Protein AF-A0A3C2B869-F1 (afdb_monomer_lite)

Sequence (306 aa):
MAIAPLRLARWYFGAQAVAGSAWWIAVALNADVRRLTLGTWPIWPWAIADVLLFVGASAWASIRSSRRAAWTAAGWSVIVTGALAVSATAWRTHGWGAAGMVVASVGSLVAAAVFQFGRLPTAWFFIGPFRFRPAADRSVGGHVRRSLAQLVLFWSFFLIALPALAQWVERRWRIDAPWLANSSVRWAGVGVFAVASAAGLWSCLTMAVHGRGTPLPAATATRLVVAGPYRWVRNPMAVAGALQTIGIGAWFGSWSVAVLALAGGGGWDGGRPPRGGGGGGGARNCAGGGGGGLFRGGGCGWRFVL

pLDDT: mean 76.06, std 22.94, range [21.69, 97.25]

Structure (mmCIF, N/CA/C/O backbone):
data_AF-A0A3C2B869-F1
#
_entry.id   AF-A0A3C2B869-F1
#
loop_
_atom_site.group_PDB
_atom_site.id
_atom_site.type_symbol
_atom_site.label_atom_id
_atom_site.label_alt_id
_atom_site.label_comp_id
_atom_site.label_asym_id
_atom_site.label_entity_id
_atom_site.label_seq_id
_atom_site.pdbx_PDB_ins_code
_atom_site.Cartn_x
_atom_site.Cartn_y
_atom_site.Cartn_z
_atom_site.occupancy
_atom_site.B_iso_or_equiv
_atom_site.auth_seq_id
_atom_site.auth_comp_id
_atom_site.auth_asym_id
_atom_site.auth_atom_id
_atom_site.pdbx_PDB_model_num
ATOM 1 N N . MET A 1 1 ? 10.287 14.952 19.019 1.00 42.28 1 MET A N 1
ATOM 2 C CA . MET A 1 1 ? 10.306 16.187 18.206 1.00 42.28 1 MET A CA 1
ATOM 3 C C . MET A 1 1 ? 9.257 16.017 17.108 1.00 42.28 1 MET A C 1
ATOM 5 O O . MET A 1 1 ? 9.435 15.143 16.273 1.00 42.28 1 MET A O 1
ATOM 9 N N . ALA A 1 2 ? 8.113 16.709 17.162 1.00 52.56 2 ALA A N 1
ATOM 10 C CA . ALA A 1 2 ? 7.069 16.549 16.142 1.00 52.56 2 ALA A CA 1
ATOM 11 C C . ALA A 1 2 ? 7.533 17.220 14.839 1.00 52.56 2 ALA A C 1
ATOM 13 O O . ALA A 1 2 ? 7.744 18.433 14.804 1.00 52.56 2 ALA A O 1
ATOM 14 N N . ILE A 1 3 ? 7.750 16.437 13.783 1.00 62.97 3 ILE A N 1
ATOM 15 C CA . ILE A 1 3 ? 8.119 16.972 12.470 1.00 62.97 3 ILE A CA 1
ATOM 16 C C . ILE A 1 3 ? 6.898 17.721 11.925 1.00 62.97 3 ILE A C 1
ATOM 18 O O . ILE A 1 3 ? 5.824 17.141 11.790 1.00 62.97 3 ILE A O 1
ATOM 22 N N . ALA A 1 4 ? 7.046 19.015 11.627 1.00 83.00 4 ALA A N 1
ATOM 23 C CA . ALA A 1 4 ? 5.963 19.798 11.033 1.00 83.00 4 ALA A CA 1
ATOM 24 C C . ALA A 1 4 ? 5.487 19.133 9.720 1.00 83.00 4 ALA A C 1
ATOM 26 O O . ALA A 1 4 ? 6.346 18.732 8.929 1.00 83.00 4 ALA A O 1
ATOM 27 N N . PRO A 1 5 ? 4.170 19.050 9.435 1.00 82.50 5 PRO A N 1
ATOM 28 C CA . PRO A 1 5 ? 3.634 18.352 8.258 1.00 82.50 5 PRO A CA 1
ATOM 29 C C . PRO A 1 5 ? 4.308 18.750 6.939 1.00 82.50 5 PRO A C 1
ATOM 31 O O . PRO A 1 5 ? 4.622 17.903 6.109 1.00 82.50 5 PRO A O 1
ATOM 34 N N . LEU A 1 6 ? 4.625 20.038 6.783 1.00 84.81 6 LEU A N 1
ATOM 35 C CA . LEU A 1 6 ? 5.349 20.558 5.622 1.00 84.81 6 LEU A CA 1
ATOM 36 C C . LEU A 1 6 ? 6.773 19.999 5.498 1.00 84.81 6 LEU A C 1
ATOM 38 O O . LEU A 1 6 ? 7.217 19.714 4.391 1.00 84.81 6 LEU A O 1
ATOM 42 N N . ARG A 1 7 ? 7.497 19.806 6.610 1.00 89.06 7 ARG A N 1
ATOM 43 C CA . ARG A 1 7 ? 8.823 19.168 6.572 1.00 89.06 7 ARG A CA 1
ATOM 44 C C . ARG A 1 7 ? 8.693 17.718 6.131 1.00 89.06 7 ARG A C 1
ATOM 46 O O . ARG A 1 7 ? 9.461 17.298 5.279 1.00 89.06 7 ARG A O 1
ATOM 53 N N . LEU A 1 8 ? 7.713 16.982 6.657 1.00 88.50 8 LEU A N 1
ATOM 54 C CA . LEU A 1 8 ? 7.472 15.594 6.257 1.00 88.50 8 LEU A CA 1
ATOM 55 C C . LEU A 1 8 ? 7.164 15.481 4.756 1.00 88.50 8 LEU A C 1
ATOM 57 O O . LEU A 1 8 ? 7.730 14.624 4.090 1.00 88.50 8 LEU A O 1
ATOM 61 N N . ALA A 1 9 ? 6.345 16.383 4.208 1.00 90.31 9 ALA A N 1
ATOM 62 C CA . ALA A 1 9 ? 6.065 16.426 2.772 1.00 90.31 9 ALA A CA 1
ATOM 63 C C . ALA A 1 9 ? 7.324 16.720 1.930 1.00 90.31 9 ALA A C 1
ATOM 65 O O . ALA A 1 9 ? 7.530 16.089 0.895 1.00 90.31 9 ALA A O 1
ATOM 66 N N . ARG A 1 10 ? 8.216 17.612 2.390 1.00 93.19 10 ARG A N 1
ATOM 67 C CA . ARG A 1 10 ? 9.518 17.843 1.733 1.00 93.19 10 ARG A CA 1
ATOM 68 C C . ARG A 1 10 ? 10.404 16.600 1.772 1.00 93.19 10 ARG A C 1
ATOM 70 O O . ARG A 1 10 ? 10.943 16.212 0.741 1.00 93.19 10 ARG A O 1
ATOM 77 N N . TRP A 1 11 ? 10.520 15.960 2.937 1.00 93.81 11 TRP A N 1
ATOM 78 C CA . TRP A 1 11 ? 11.279 14.717 3.096 1.00 93.81 11 TRP A CA 1
ATOM 79 C C . TRP A 1 11 ? 10.746 13.614 2.189 1.00 93.81 11 TRP A C 1
ATOM 81 O O . TRP A 1 11 ? 11.538 12.943 1.537 1.00 93.81 11 TRP A O 1
ATOM 91 N N . TYR A 1 12 ? 9.422 13.479 2.088 1.00 94.44 12 TYR A N 1
ATOM 92 C CA . TYR A 1 12 ? 8.785 12.529 1.185 1.00 94.44 12 TYR A CA 1
ATOM 93 C C . TYR A 1 12 ? 9.185 12.775 -0.274 1.00 94.44 12 TYR A C 1
ATOM 95 O O . TYR A 1 12 ? 9.694 11.864 -0.916 1.00 94.44 12 TYR A O 1
ATOM 103 N N . PHE A 1 13 ? 9.033 14.000 -0.791 1.00 96.56 13 PHE A N 1
ATOM 104 C CA . PHE A 1 13 ? 9.416 14.304 -2.175 1.00 96.56 13 PHE A CA 1
ATOM 105 C C . PHE A 1 13 ? 10.927 14.169 -2.420 1.00 96.56 13 PHE A C 1
ATOM 107 O O . PHE A 1 13 ? 11.340 13.760 -3.502 1.00 96.56 13 PHE A O 1
ATOM 114 N N . GLY A 1 14 ? 11.760 14.461 -1.415 1.00 96.06 14 GLY A N 1
ATOM 115 C CA . GLY A 1 14 ? 13.201 14.210 -1.484 1.00 96.06 14 GLY A CA 1
ATOM 116 C C . GLY A 1 14 ? 13.514 12.718 -1.597 1.00 96.06 14 GLY A C 1
ATOM 117 O O . GLY A 1 14 ? 14.233 12.307 -2.503 1.00 96.06 14 GLY A O 1
ATOM 118 N N . ALA A 1 15 ? 12.919 11.900 -0.726 1.00 96.50 15 ALA A N 1
ATOM 119 C CA . ALA A 1 15 ? 13.056 10.448 -0.767 1.00 96.50 15 ALA A CA 1
ATOM 120 C C . ALA A 1 15 ? 12.508 9.861 -2.075 1.00 96.50 15 ALA A C 1
ATOM 122 O O . ALA A 1 15 ? 13.140 8.987 -2.657 1.00 96.50 15 ALA A O 1
ATOM 123 N N . GLN A 1 16 ? 11.385 10.381 -2.577 1.00 96.69 16 GLN A N 1
ATOM 124 C CA . GLN A 1 16 ? 10.798 9.984 -3.855 1.00 96.69 16 GLN A CA 1
ATOM 125 C C . GLN A 1 16 ? 11.731 10.280 -5.032 1.00 96.69 16 GLN A C 1
ATOM 127 O O . GLN A 1 16 ? 11.900 9.423 -5.894 1.00 96.69 16 GLN A O 1
ATOM 132 N N . ALA A 1 17 ? 12.368 11.454 -5.062 1.00 97.00 17 ALA A N 1
ATOM 133 C CA . ALA A 1 17 ? 13.330 11.792 -6.108 1.00 97.00 17 ALA A CA 1
ATOM 134 C C . ALA A 1 17 ? 14.547 10.855 -6.080 1.00 97.00 17 ALA A C 1
ATOM 136 O O . ALA A 1 17 ? 14.958 10.346 -7.118 1.00 97.00 17 ALA A O 1
ATOM 137 N N . VAL A 1 18 ? 15.094 10.580 -4.891 1.00 97.06 18 VAL A N 1
ATOM 138 C CA . VAL A 1 18 ? 16.221 9.647 -4.730 1.00 97.06 18 VAL A CA 1
ATOM 139 C C . VAL A 1 18 ? 15.823 8.230 -5.144 1.00 97.06 18 VAL A C 1
ATOM 141 O O . VAL A 1 18 ? 16.546 7.596 -5.908 1.00 97.06 18 VAL A O 1
ATOM 144 N N . ALA A 1 19 ? 14.664 7.748 -4.691 1.00 95.75 19 ALA A N 1
ATOM 145 C CA . ALA A 1 19 ? 14.161 6.421 -5.025 1.00 95.75 19 ALA A CA 1
ATOM 146 C C . ALA A 1 19 ? 13.881 6.273 -6.528 1.00 95.75 19 ALA A C 1
ATOM 148 O O . ALA A 1 19 ? 14.264 5.264 -7.113 1.00 95.75 19 ALA A O 1
ATOM 149 N N . GLY A 1 20 ? 13.277 7.282 -7.166 1.00 95.00 20 GLY A N 1
ATOM 150 C CA . GLY A 1 20 ? 13.034 7.293 -8.610 1.00 95.00 20 GLY A CA 1
ATOM 151 C C . GLY A 1 20 ? 14.331 7.278 -9.422 1.00 95.00 20 GLY A C 1
ATOM 152 O O . GLY A 1 20 ? 14.464 6.480 -10.348 1.00 95.00 20 GLY A O 1
ATOM 153 N N . SER A 1 21 ? 15.330 8.079 -9.030 1.00 95.69 21 SER A N 1
ATOM 154 C CA . SER A 1 21 ? 16.666 8.048 -9.646 1.00 95.69 21 SER A CA 1
ATOM 155 C C . SER A 1 21 ? 17.334 6.683 -9.492 1.00 95.69 21 SER A C 1
ATOM 157 O O . SER A 1 21 ? 17.820 6.114 -10.468 1.00 95.69 21 SER A O 1
ATOM 159 N N . ALA A 1 22 ? 17.335 6.134 -8.274 1.00 95.81 22 ALA A N 1
ATOM 160 C CA . ALA A 1 22 ? 17.919 4.828 -7.990 1.00 95.81 22 ALA A CA 1
ATOM 161 C C . ALA A 1 22 ? 17.224 3.711 -8.783 1.00 95.81 22 ALA A C 1
ATOM 163 O O . ALA A 1 22 ? 17.888 2.804 -9.280 1.00 95.81 22 ALA A O 1
ATOM 164 N N . TRP A 1 23 ? 15.903 3.797 -8.951 1.00 95.31 23 TRP A N 1
ATOM 165 C CA . TRP A 1 23 ? 15.138 2.841 -9.741 1.00 95.31 23 TRP A CA 1
ATOM 166 C C . TRP A 1 23 ? 15.496 2.898 -11.231 1.00 95.31 23 TRP A C 1
ATOM 168 O O . TRP A 1 23 ? 15.757 1.850 -11.815 1.00 95.31 23 TRP A O 1
ATOM 178 N N . TRP A 1 24 ? 15.604 4.085 -11.839 1.00 94.94 24 TRP A N 1
ATOM 179 C CA . TRP A 1 24 ? 16.037 4.203 -13.241 1.00 94.94 24 TRP A CA 1
ATOM 180 C C . TRP A 1 24 ? 17.466 3.701 -13.464 1.00 94.94 24 TRP A C 1
ATOM 182 O O . TRP A 1 24 ? 17.733 3.029 -14.462 1.00 94.94 24 TRP A O 1
ATOM 192 N N . ILE A 1 25 ? 18.371 3.952 -12.513 1.00 94.19 25 ILE A N 1
ATOM 193 C CA . ILE A 1 25 ? 19.718 3.367 -12.525 1.00 94.19 25 ILE A CA 1
ATOM 194 C C . ILE A 1 25 ? 19.625 1.835 -12.463 1.00 94.19 25 ILE A C 1
ATOM 196 O O . ILE A 1 25 ? 20.249 1.146 -13.266 1.00 94.19 25 ILE A O 1
ATOM 200 N N . ALA A 1 26 ? 18.798 1.278 -11.575 1.00 93.31 26 ALA A N 1
ATOM 201 C CA . ALA A 1 26 ? 18.600 -0.166 -11.474 1.00 93.31 26 ALA A CA 1
ATOM 202 C C . ALA A 1 26 ? 17.984 -0.777 -12.747 1.00 93.31 26 ALA A C 1
ATOM 204 O O . ALA A 1 26 ? 18.392 -1.860 -13.154 1.00 93.31 26 ALA A O 1
ATOM 205 N N . VAL A 1 27 ? 17.054 -0.085 -13.413 1.00 93.06 27 VAL A N 1
ATOM 206 C CA . VAL A 1 27 ? 16.487 -0.492 -14.712 1.00 93.06 27 VAL A CA 1
ATOM 207 C C . VAL A 1 27 ? 17.563 -0.559 -15.799 1.00 93.06 27 VAL A C 1
ATOM 209 O O . VAL A 1 27 ? 17.517 -1.454 -16.646 1.00 93.06 27 VAL A O 1
ATOM 212 N N . ALA A 1 28 ? 18.527 0.366 -15.784 1.00 90.94 28 ALA A N 1
ATOM 213 C CA . ALA A 1 28 ? 19.637 0.375 -16.732 1.00 90.94 28 ALA A CA 1
ATOM 214 C C . ALA A 1 28 ? 20.665 -0.734 -16.443 1.00 90.94 28 ALA A C 1
ATOM 216 O O . ALA A 1 28 ? 21.192 -1.336 -17.376 1.00 90.94 28 ALA A O 1
ATOM 217 N N . LEU A 1 29 ? 20.928 -1.019 -15.163 1.00 94.19 29 LEU A N 1
ATOM 218 C CA . LEU A 1 29 ? 21.959 -1.969 -14.733 1.00 94.19 29 LEU A CA 1
ATOM 219 C C . LEU A 1 29 ? 21.470 -3.422 -14.630 1.00 94.19 29 LEU A C 1
ATOM 221 O O . LEU A 1 29 ? 22.283 -4.340 -14.708 1.00 94.19 29 LEU A O 1
ATOM 225 N N . ASN A 1 30 ? 20.170 -3.657 -14.428 1.00 94.44 30 ASN A N 1
ATOM 226 C CA . ASN A 1 30 ? 19.637 -4.978 -14.109 1.00 94.44 30 ASN A CA 1
ATOM 227 C C . ASN A 1 30 ? 18.425 -5.350 -14.985 1.00 94.44 30 ASN A C 1
ATOM 229 O O . ASN A 1 30 ? 17.339 -4.767 -14.903 1.00 94.44 30 ASN A O 1
ATOM 233 N N . ALA A 1 31 ? 18.602 -6.397 -15.797 1.00 89.94 31 ALA A N 1
ATOM 234 C CA . ALA A 1 31 ? 17.575 -6.895 -16.706 1.00 89.94 31 ALA A CA 1
ATOM 235 C C . ALA A 1 31 ? 16.339 -7.464 -15.984 1.00 89.94 31 ALA A C 1
ATOM 237 O O . ALA A 1 31 ? 15.239 -7.369 -16.529 1.00 89.94 31 ALA A O 1
ATOM 238 N N . ASP A 1 32 ? 16.485 -8.018 -14.778 1.00 90.50 32 ASP A N 1
ATOM 239 C CA . ASP A 1 32 ? 15.361 -8.512 -13.975 1.00 90.50 32 ASP A CA 1
ATOM 240 C C . ASP A 1 32 ? 14.505 -7.370 -13.454 1.00 90.50 32 ASP A C 1
ATOM 242 O O . ASP A 1 32 ? 13.286 -7.411 -13.610 1.00 90.50 32 ASP A O 1
ATOM 246 N N . VAL A 1 33 ? 15.128 -6.311 -12.926 1.00 90.44 33 VAL A N 1
ATOM 247 C CA . VAL A 1 33 ? 14.405 -5.107 -12.488 1.00 90.44 33 VAL A CA 1
ATOM 248 C C . VAL A 1 33 ? 13.592 -4.552 -13.652 1.00 90.44 33 VAL A C 1
ATOM 250 O O . VAL A 1 33 ? 12.385 -4.341 -13.515 1.00 90.44 33 VAL A O 1
ATOM 253 N N . ARG A 1 34 ? 14.211 -4.414 -14.830 1.00 89.94 34 ARG A N 1
ATOM 254 C CA . ARG A 1 34 ? 13.518 -3.972 -16.044 1.00 89.94 34 ARG A CA 1
ATOM 255 C C . ARG A 1 34 ? 12.355 -4.895 -16.415 1.00 89.94 34 ARG A C 1
ATOM 257 O O . ARG A 1 34 ? 11.250 -4.408 -16.631 1.00 89.94 34 ARG A O 1
ATOM 264 N N . ARG A 1 35 ? 12.565 -6.215 -16.461 1.00 89.00 35 ARG A N 1
ATOM 265 C CA . ARG A 1 35 ? 11.516 -7.189 -16.818 1.00 89.00 35 ARG A CA 1
ATOM 266 C C . ARG A 1 35 ? 10.340 -7.175 -15.841 1.00 89.00 35 ARG A C 1
ATOM 268 O O . ARG A 1 35 ? 9.192 -7.187 -16.278 1.00 89.00 35 ARG A O 1
ATOM 275 N N . LEU A 1 36 ? 10.615 -7.136 -14.539 1.00 87.75 36 LEU A N 1
ATOM 276 C CA . LEU A 1 36 ? 9.599 -7.221 -13.486 1.00 87.75 36 LEU A CA 1
ATOM 277 C C . LEU A 1 36 ? 8.763 -5.941 -13.358 1.00 87.75 36 LEU A C 1
ATOM 279 O O . LEU A 1 36 ? 7.596 -6.005 -12.968 1.00 87.75 36 LEU A O 1
ATOM 283 N N . THR A 1 37 ? 9.342 -4.786 -13.696 1.00 89.81 37 THR A N 1
ATOM 284 C CA . THR A 1 37 ? 8.706 -3.475 -13.494 1.00 89.81 37 THR A CA 1
ATOM 285 C C . THR A 1 37 ? 8.214 -2.825 -14.787 1.00 89.81 37 THR A C 1
ATOM 287 O O . THR A 1 37 ? 7.068 -2.389 -14.841 1.00 89.81 37 THR A O 1
ATOM 290 N N . LEU A 1 38 ? 9.035 -2.813 -15.841 1.00 87.19 38 LEU A N 1
ATOM 291 C CA . LEU A 1 38 ? 8.762 -2.172 -17.135 1.00 87.19 38 LEU A CA 1
ATOM 292 C C . LEU A 1 38 ? 8.446 -3.156 -18.268 1.00 87.19 38 LEU A C 1
ATOM 294 O O . LEU A 1 38 ? 8.023 -2.723 -19.341 1.00 87.19 38 LEU A O 1
ATOM 298 N N . GLY A 1 39 ? 8.633 -4.463 -18.063 1.00 85.75 39 GLY A N 1
ATOM 299 C CA . GLY A 1 39 ? 8.309 -5.491 -19.052 1.00 85.75 39 GLY A CA 1
ATOM 300 C C . GLY A 1 39 ? 8.934 -5.204 -20.422 1.00 85.75 39 GLY A C 1
ATOM 301 O O . GLY A 1 39 ? 10.154 -5.143 -20.556 1.00 85.75 39 GLY A O 1
ATOM 302 N N . THR A 1 40 ? 8.082 -5.035 -21.436 1.00 84.25 40 THR A N 1
ATOM 303 C CA . THR A 1 40 ? 8.454 -4.770 -22.837 1.00 84.25 40 THR A CA 1
ATOM 304 C C . THR A 1 40 ? 8.337 -3.298 -23.247 1.00 84.25 40 THR A C 1
ATOM 306 O O . THR A 1 40 ? 8.421 -2.988 -24.434 1.00 84.25 40 THR A O 1
ATOM 309 N N . TRP A 1 41 ? 8.101 -2.377 -22.307 1.00 86.06 41 TRP A N 1
ATOM 310 C CA . TRP A 1 41 ? 7.906 -0.967 -22.649 1.00 86.06 41 TRP A CA 1
ATOM 311 C C . TRP A 1 41 ? 9.179 -0.315 -23.206 1.00 86.06 41 TRP A C 1
ATOM 313 O O . TRP A 1 41 ? 10.284 -0.634 -22.754 1.00 86.06 41 TRP A O 1
ATOM 323 N N . PRO A 1 42 ? 9.041 0.632 -24.157 1.00 87.62 42 PRO A N 1
ATOM 324 C CA . PRO A 1 42 ? 10.182 1.369 -24.676 1.00 87.62 42 PRO A CA 1
ATOM 325 C C . PRO A 1 42 ? 10.784 2.232 -23.564 1.00 87.62 42 PRO A C 1
ATOM 327 O O . PRO A 1 42 ? 10.106 3.063 -22.972 1.00 87.62 42 PRO A O 1
ATOM 330 N N . ILE A 1 43 ? 12.071 2.043 -23.282 1.00 86.94 43 ILE A N 1
ATOM 331 C CA . ILE A 1 43 ? 12.728 2.652 -22.118 1.00 86.94 43 ILE A CA 1
ATOM 332 C C . ILE A 1 43 ? 12.822 4.173 -22.277 1.00 86.94 43 ILE A C 1
ATOM 334 O O . ILE A 1 43 ? 12.401 4.911 -21.396 1.00 86.94 43 ILE A O 1
ATOM 338 N N . TRP A 1 44 ? 13.350 4.650 -23.408 1.00 88.00 44 TRP A N 1
ATOM 339 C CA . TRP A 1 44 ? 13.788 6.042 -23.554 1.00 88.00 44 TRP A CA 1
ATOM 340 C C . TRP A 1 44 ? 12.686 7.102 -23.414 1.00 88.00 44 TRP A C 1
ATOM 342 O O . TRP A 1 44 ? 12.893 8.039 -22.643 1.00 88.00 44 TRP A O 1
ATOM 352 N N . PRO A 1 45 ? 11.513 6.988 -24.071 1.00 90.69 45 PRO A N 1
ATOM 353 C CA . PRO A 1 45 ? 10.476 8.015 -23.953 1.00 90.69 45 PRO A CA 1
ATOM 354 C C . PRO A 1 45 ? 9.940 8.129 -22.522 1.00 90.69 45 PRO A C 1
ATOM 356 O O . PRO A 1 45 ? 9.760 9.231 -22.005 1.00 90.69 45 PRO A O 1
ATOM 359 N N . TRP A 1 46 ? 9.741 6.983 -21.866 1.00 89.44 46 TRP A N 1
ATOM 360 C CA . TRP A 1 46 ? 9.268 6.924 -20.487 1.00 89.44 46 TRP A CA 1
ATOM 361 C C . TRP A 1 46 ? 10.341 7.381 -19.502 1.00 89.44 46 TRP A C 1
ATOM 363 O O . TRP A 1 46 ? 10.018 8.118 -18.581 1.00 89.44 46 TRP A O 1
ATOM 373 N N . ALA A 1 47 ? 11.611 7.036 -19.728 1.00 91.44 47 ALA A N 1
ATOM 374 C CA . ALA A 1 47 ? 12.731 7.487 -18.906 1.00 91.44 47 ALA A CA 1
ATOM 375 C C . ALA A 1 47 ? 12.875 9.005 -18.916 1.00 91.44 47 ALA A C 1
ATOM 377 O O . ALA A 1 47 ? 12.976 9.617 -17.858 1.00 91.44 47 ALA A O 1
ATOM 378 N N . ILE A 1 48 ? 12.839 9.627 -20.095 1.00 93.19 48 ILE A N 1
ATOM 379 C CA . ILE A 1 48 ? 12.970 11.083 -20.212 1.00 93.19 48 ILE A CA 1
ATOM 380 C C . ILE A 1 48 ? 11.804 11.775 -19.502 1.00 93.19 48 ILE A C 1
ATOM 382 O O . ILE A 1 48 ? 12.021 12.672 -18.686 1.00 93.19 48 ILE A O 1
ATOM 386 N N . ALA A 1 49 ? 10.571 11.343 -19.779 1.00 94.25 49 ALA A N 1
ATOM 387 C CA . ALA A 1 49 ? 9.392 11.935 -19.163 1.00 94.25 49 ALA A CA 1
ATOM 388 C C . ALA A 1 49 ? 9.391 11.751 -17.639 1.00 94.25 49 ALA A C 1
ATOM 390 O O . ALA A 1 49 ? 9.131 12.702 -16.909 1.00 94.25 49 ALA A O 1
ATOM 391 N N . ASP A 1 50 ? 9.746 10.566 -17.147 1.00 93.56 50 ASP A N 1
ATOM 392 C CA . ASP A 1 50 ? 9.738 10.256 -15.721 1.00 93.56 50 ASP A CA 1
ATOM 393 C C . ASP A 1 50 ? 10.884 10.946 -14.965 1.00 93.56 50 ASP A C 1
ATOM 395 O O . ASP A 1 50 ? 10.674 11.522 -13.898 1.00 93.56 50 ASP A O 1
ATOM 399 N N . VAL A 1 51 ? 12.082 11.033 -15.545 1.00 95.12 51 VAL A N 1
ATOM 400 C CA . VAL A 1 51 ? 13.185 11.804 -14.950 1.00 95.12 51 VAL A CA 1
ATOM 401 C C . VAL A 1 51 ? 12.816 13.284 -14.810 1.00 95.12 51 VAL A C 1
ATOM 403 O O . VAL A 1 51 ? 13.134 13.903 -13.795 1.00 95.12 51 VAL A O 1
ATOM 406 N N . LEU A 1 52 ? 12.103 13.867 -15.774 1.00 96.06 52 LEU A N 1
ATOM 407 C CA . LEU A 1 52 ? 11.696 15.273 -15.704 1.00 96.06 52 LEU A CA 1
ATOM 408 C C . LEU A 1 52 ? 10.491 15.489 -14.775 1.00 96.06 52 LEU A C 1
ATOM 410 O O . LEU A 1 52 ? 10.533 16.329 -13.870 1.00 96.06 52 LEU A O 1
ATOM 414 N N . LEU A 1 53 ? 9.414 14.736 -14.997 1.00 96.19 53 LEU A N 1
ATOM 415 C CA . LEU A 1 53 ? 8.103 14.971 -14.391 1.00 96.19 53 LEU A CA 1
ATOM 416 C C . LEU A 1 53 ? 7.918 14.257 -13.055 1.00 96.19 53 LEU A C 1
ATOM 418 O O . LEU A 1 53 ? 7.157 14.749 -12.227 1.00 96.19 53 LEU A O 1
ATOM 422 N N . PHE A 1 54 ? 8.617 13.147 -12.811 1.00 96.12 54 PHE A N 1
ATOM 423 C CA . PHE A 1 54 ? 8.605 12.458 -11.524 1.00 96.12 54 PHE A CA 1
ATOM 424 C C . PHE A 1 54 ? 9.802 12.873 -10.674 1.00 96.12 54 PHE A C 1
ATOM 426 O O . PHE A 1 54 ? 9.624 13.521 -9.641 1.00 96.12 54 PHE A O 1
ATOM 433 N N . VAL A 1 55 ? 11.024 12.559 -11.108 1.00 97.00 55 VAL A N 1
ATOM 434 C CA . VAL A 1 55 ? 12.246 12.773 -10.312 1.00 97.00 55 VAL A CA 1
ATOM 435 C C . VAL A 1 55 ? 12.551 14.262 -10.158 1.00 97.00 55 VAL A C 1
ATOM 437 O O . VAL A 1 55 ? 12.656 14.757 -9.034 1.00 97.00 55 VAL A O 1
ATOM 440 N N . GLY A 1 56 ? 12.641 14.995 -11.269 1.00 96.56 56 GLY A N 1
ATOM 441 C CA . GLY A 1 56 ? 12.970 16.419 -11.293 1.00 96.56 56 GLY A CA 1
ATOM 442 C C . GLY A 1 56 ? 11.926 17.265 -10.569 1.00 96.56 56 GLY A C 1
ATOM 443 O O . GLY A 1 56 ? 12.268 18.068 -9.697 1.00 96.56 56 GLY A O 1
ATOM 444 N N . ALA A 1 57 ? 10.641 17.035 -10.852 1.00 96.12 57 ALA A N 1
ATOM 445 C CA . ALA A 1 57 ? 9.557 17.722 -10.157 1.00 96.12 57 ALA A CA 1
ATOM 446 C C . ALA A 1 57 ? 9.535 17.410 -8.648 1.00 96.12 57 ALA A C 1
ATOM 448 O O . ALA A 1 57 ? 9.340 18.326 -7.847 1.00 96.12 57 ALA A O 1
ATOM 449 N N . SER A 1 58 ? 9.808 16.165 -8.236 1.00 96.00 58 SER A N 1
ATOM 450 C CA . SER A 1 58 ? 9.906 15.793 -6.814 1.00 96.00 58 SER A CA 1
ATOM 451 C C . SER A 1 58 ? 11.106 16.456 -6.130 1.00 96.00 58 SER A C 1
ATOM 453 O O . SER A 1 58 ? 10.967 17.028 -5.047 1.00 96.00 58 SER A O 1
ATOM 455 N N . ALA A 1 59 ? 12.276 16.474 -6.775 1.00 96.88 59 ALA A N 1
ATOM 456 C CA . ALA A 1 59 ? 13.458 17.161 -6.259 1.00 96.88 59 ALA A CA 1
ATOM 457 C C . ALA A 1 59 ? 13.188 18.665 -6.086 1.00 96.88 59 ALA A C 1
ATOM 459 O O . ALA A 1 59 ? 13.455 19.243 -5.028 1.00 96.88 59 ALA A O 1
ATOM 460 N N . TRP A 1 60 ? 12.564 19.291 -7.086 1.00 97.12 60 TRP A N 1
ATOM 461 C CA . TRP A 1 60 ? 12.191 20.702 -7.027 1.00 97.12 60 TRP A CA 1
ATOM 462 C C . TRP A 1 60 ? 11.151 20.989 -5.940 1.00 97.12 60 TRP A C 1
ATOM 464 O O . TRP A 1 60 ? 11.275 21.967 -5.195 1.00 97.12 60 TRP A O 1
ATOM 474 N N . ALA A 1 61 ? 10.143 20.124 -5.803 1.00 94.56 61 ALA A N 1
ATOM 475 C CA . ALA A 1 61 ? 9.140 20.201 -4.747 1.00 94.56 61 ALA A CA 1
ATOM 476 C C . ALA A 1 61 ? 9.780 20.097 -3.352 1.00 94.56 61 ALA A C 1
ATOM 478 O O . ALA A 1 61 ? 9.411 20.853 -2.457 1.00 94.56 61 ALA A O 1
ATOM 479 N N . SER A 1 62 ? 10.784 19.237 -3.173 1.00 95.81 62 SER A N 1
ATOM 480 C CA . SER A 1 62 ? 11.517 19.086 -1.910 1.00 95.81 62 SER A CA 1
ATOM 481 C C . SER A 1 62 ? 12.357 20.320 -1.548 1.00 95.81 62 SER A C 1
ATOM 483 O O . SER A 1 62 ? 12.273 20.842 -0.425 1.00 95.81 62 SER A O 1
ATOM 485 N N . ILE A 1 63 ? 13.124 20.841 -2.514 1.00 94.75 63 ILE A N 1
ATOM 486 C CA . ILE A 1 63 ? 14.044 21.969 -2.306 1.00 94.75 63 ILE A CA 1
ATOM 487 C C . ILE A 1 63 ? 13.265 23.270 -2.101 1.00 94.75 63 ILE A C 1
ATOM 489 O O . ILE A 1 63 ? 13.489 23.981 -1.121 1.00 94.75 63 ILE A O 1
ATOM 493 N N . ARG A 1 64 ? 12.325 23.577 -3.003 1.00 92.94 64 ARG A N 1
ATOM 494 C CA . ARG A 1 64 ? 11.616 24.867 -3.045 1.00 92.94 64 ARG A CA 1
ATOM 495 C C . ARG A 1 64 ? 10.254 24.855 -2.357 1.00 92.94 64 ARG A C 1
ATOM 497 O O . ARG A 1 64 ? 9.630 25.906 -2.273 1.00 92.94 64 ARG A O 1
ATOM 504 N N . SER A 1 65 ? 9.769 23.702 -1.882 1.00 90.19 65 SER A N 1
ATOM 505 C CA . SER A 1 65 ? 8.396 23.554 -1.354 1.00 90.19 65 SER A CA 1
ATOM 506 C C . SER A 1 65 ? 7.326 24.038 -2.349 1.00 90.19 65 SER A C 1
ATOM 508 O O . SER A 1 65 ? 6.310 24.620 -1.970 1.00 90.19 65 SER A O 1
ATOM 510 N N . SER A 1 66 ? 7.579 23.845 -3.650 1.00 92.69 66 SER A N 1
ATOM 511 C CA . SER A 1 66 ? 6.721 24.358 -4.722 1.00 92.69 66 SER A CA 1
ATOM 512 C C . SER A 1 66 ? 5.468 23.500 -4.895 1.00 92.69 66 SER A C 1
ATOM 514 O O . SER A 1 66 ? 5.556 22.319 -5.234 1.00 92.69 66 SER A O 1
ATOM 516 N N . ARG A 1 67 ? 4.289 24.119 -4.744 1.00 92.94 67 ARG A N 1
ATOM 517 C CA . ARG A 1 67 ? 2.983 23.467 -4.961 1.00 92.94 67 ARG A CA 1
ATOM 518 C C . ARG A 1 67 ? 2.818 22.957 -6.388 1.00 92.94 67 ARG A C 1
ATOM 520 O O . ARG A 1 67 ? 2.322 21.855 -6.580 1.00 92.94 67 ARG A O 1
ATOM 527 N N . ARG A 1 68 ? 3.243 23.749 -7.379 1.00 94.56 68 ARG A N 1
ATOM 528 C CA . ARG A 1 68 ? 3.121 23.380 -8.797 1.00 94.56 68 ARG A CA 1
ATOM 529 C C . ARG A 1 68 ? 3.930 22.123 -9.090 1.00 94.56 68 ARG A C 1
ATOM 531 O O . ARG A 1 68 ? 3.378 21.177 -9.623 1.00 94.56 68 ARG A O 1
ATOM 538 N N . ALA A 1 69 ? 5.185 22.079 -8.645 1.00 94.19 69 ALA A N 1
ATOM 539 C CA . ALA A 1 69 ? 6.038 20.913 -8.859 1.00 94.19 69 ALA A CA 1
ATOM 540 C C . ALA A 1 69 ? 5.535 19.664 -8.120 1.00 94.19 69 ALA A C 1
ATOM 542 O O . ALA A 1 69 ? 5.565 18.578 -8.685 1.00 94.19 69 ALA A O 1
ATOM 543 N N . ALA A 1 70 ? 5.002 19.817 -6.903 1.00 94.38 70 ALA A N 1
ATOM 544 C CA . ALA A 1 70 ? 4.385 18.705 -6.182 1.00 94.38 70 ALA A CA 1
ATOM 545 C C . ALA A 1 70 ? 3.161 18.136 -6.914 1.00 94.38 70 ALA A C 1
ATOM 547 O O . ALA A 1 70 ? 3.032 16.921 -7.029 1.00 94.38 70 ALA A O 1
ATOM 548 N N . TRP A 1 71 ? 2.288 18.996 -7.451 1.00 96.00 71 TRP A N 1
ATOM 549 C CA . TRP A 1 71 ? 1.146 18.555 -8.257 1.00 96.00 71 TRP A CA 1
ATOM 550 C C . TRP A 1 71 ? 1.557 17.993 -9.619 1.00 96.00 71 TRP A C 1
ATOM 552 O O . TRP A 1 71 ? 0.912 17.062 -10.086 1.00 96.00 71 TRP A O 1
ATOM 562 N N . THR A 1 72 ? 2.635 18.487 -10.231 1.00 96.38 72 THR A N 1
ATOM 563 C CA . THR A 1 72 ? 3.208 17.887 -11.444 1.00 96.38 72 THR A CA 1
ATOM 564 C C . THR A 1 72 ? 3.701 16.468 -11.168 1.00 96.38 72 THR A C 1
ATOM 566 O O . THR A 1 72 ? 3.276 15.550 -11.862 1.00 96.38 72 THR A O 1
ATOM 569 N N . ALA A 1 73 ? 4.506 16.265 -10.117 1.00 96.06 73 ALA A N 1
ATOM 570 C CA . ALA A 1 73 ? 4.975 14.936 -9.719 1.00 96.06 73 ALA A CA 1
ATOM 571 C C . ALA A 1 73 ? 3.821 13.995 -9.347 1.00 96.06 73 ALA A C 1
ATOM 573 O O . ALA A 1 73 ? 3.824 12.838 -9.759 1.00 96.06 73 ALA A O 1
ATOM 574 N N . ALA A 1 74 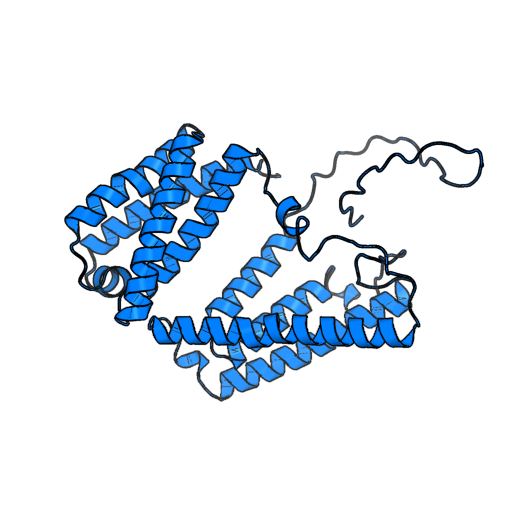? 2.818 14.484 -8.611 1.00 95.56 74 ALA A N 1
ATOM 575 C CA . ALA A 1 74 ? 1.652 13.690 -8.230 1.00 95.56 74 ALA A CA 1
ATOM 576 C C . ALA A 1 74 ? 0.739 13.352 -9.420 1.00 95.56 74 ALA A C 1
ATOM 578 O O . ALA A 1 74 ? 0.254 12.233 -9.534 1.00 95.56 74 ALA A O 1
ATOM 579 N N . GLY A 1 75 ? 0.499 14.308 -10.318 1.00 96.75 75 GLY A N 1
ATOM 580 C CA . GLY A 1 75 ? -0.300 14.078 -11.519 1.00 96.75 75 GLY A CA 1
ATOM 581 C C . GLY A 1 75 ? 0.378 13.081 -12.453 1.00 96.75 75 GLY A C 1
ATOM 582 O O . GLY A 1 75 ? -0.258 12.141 -12.923 1.00 96.75 75 GLY A O 1
ATOM 583 N N . TRP A 1 76 ? 1.686 13.240 -12.661 1.00 97.25 76 TRP A N 1
ATOM 584 C CA . TRP A 1 76 ? 2.468 12.314 -13.469 1.00 97.25 76 TRP A CA 1
ATOM 585 C C . TRP A 1 76 ? 2.523 10.909 -12.857 1.00 97.25 76 TRP A C 1
ATOM 587 O O . TRP A 1 76 ? 2.283 9.934 -13.568 1.00 97.25 76 TRP A O 1
ATOM 597 N N . SER A 1 77 ? 2.743 10.780 -11.543 1.00 95.88 77 SER A N 1
ATOM 598 C CA . SER A 1 77 ? 2.753 9.467 -10.888 1.00 95.88 77 SER A CA 1
ATOM 599 C C . SER A 1 77 ? 1.413 8.743 -11.016 1.00 95.88 77 SER A C 1
ATOM 601 O O . SER A 1 77 ? 1.404 7.545 -11.305 1.00 95.88 77 SER A O 1
ATOM 603 N N . VAL A 1 78 ? 0.286 9.458 -10.924 1.00 96.12 78 VAL A N 1
ATOM 604 C CA . VAL A 1 78 ? -1.054 8.895 -11.164 1.00 96.12 78 VAL A CA 1
ATOM 605 C C . VAL A 1 78 ? -1.218 8.415 -12.608 1.00 96.12 78 VAL A C 1
ATOM 607 O O . VAL A 1 78 ? -1.750 7.326 -12.820 1.00 96.12 78 VAL A O 1
ATOM 610 N N . ILE A 1 79 ? -0.737 9.176 -13.597 1.00 96.38 79 ILE A N 1
ATOM 611 C CA . ILE A 1 79 ? -0.787 8.776 -15.013 1.00 96.38 79 ILE A CA 1
ATOM 612 C C . ILE A 1 79 ? 0.017 7.492 -15.236 1.00 96.38 79 ILE A C 1
ATOM 614 O O . ILE A 1 79 ? -0.513 6.525 -15.788 1.00 96.38 79 ILE A O 1
ATOM 618 N N . VAL A 1 80 ? 1.267 7.448 -14.766 1.00 94.00 80 VAL A N 1
ATOM 619 C CA . VAL A 1 80 ? 2.129 6.263 -14.900 1.00 94.00 80 VAL A CA 1
ATOM 620 C C . VAL A 1 80 ? 1.527 5.070 -14.157 1.00 94.00 80 VAL A C 1
ATOM 622 O O . VAL A 1 80 ? 1.504 3.963 -14.689 1.00 94.00 80 VAL A O 1
ATOM 625 N N . THR A 1 81 ? 0.961 5.288 -12.968 1.00 95.19 81 THR A N 1
ATOM 626 C CA . THR A 1 81 ? 0.251 4.248 -12.209 1.00 95.19 81 THR A CA 1
ATOM 627 C C . THR A 1 81 ? -0.927 3.696 -12.987 1.00 95.19 81 THR A C 1
ATOM 629 O O . THR A 1 81 ? -1.071 2.483 -13.069 1.00 95.19 81 THR A O 1
ATOM 632 N N . GLY A 1 82 ? -1.758 4.557 -13.576 1.00 94.19 82 GLY A N 1
ATOM 633 C CA . GLY A 1 82 ? -2.889 4.133 -14.395 1.00 94.19 82 GLY A CA 1
ATOM 634 C C . GLY A 1 82 ? -2.432 3.312 -15.597 1.00 94.19 82 GLY A C 1
ATOM 635 O O . GLY A 1 82 ? -2.956 2.226 -15.835 1.00 94.19 82 GLY A O 1
ATOM 636 N N . ALA A 1 83 ? -1.404 3.778 -16.306 1.00 92.56 83 ALA A N 1
ATOM 637 C CA . ALA A 1 83 ? -0.866 3.083 -17.468 1.00 92.56 83 ALA A CA 1
ATOM 638 C C . ALA A 1 83 ? -0.266 1.709 -17.102 1.00 92.56 83 ALA A C 1
ATOM 640 O O . ALA A 1 83 ? -0.562 0.719 -17.774 1.00 92.56 83 ALA A O 1
ATOM 641 N N . LEU A 1 84 ? 0.502 1.620 -16.007 1.00 92.25 84 LEU A N 1
ATOM 642 C CA . LEU A 1 84 ? 1.062 0.360 -15.502 1.00 92.25 84 LEU A CA 1
ATOM 643 C C . LEU A 1 84 ? -0.006 -0.570 -14.911 1.00 92.25 84 LEU A C 1
ATOM 645 O O . LEU A 1 84 ? 0.072 -1.782 -15.073 1.00 92.25 84 LEU A O 1
ATOM 649 N N . ALA A 1 85 ? -1.024 -0.034 -14.239 1.00 92.12 85 ALA A N 1
ATOM 650 C CA . ALA A 1 85 ? -2.122 -0.826 -13.695 1.00 92.12 85 ALA A CA 1
ATOM 651 C C . ALA A 1 85 ? -2.982 -1.417 -14.816 1.00 92.12 85 ALA A C 1
ATOM 653 O O . ALA A 1 85 ? -3.340 -2.595 -14.761 1.00 92.12 85 ALA A O 1
ATOM 654 N N . VAL A 1 86 ? -3.281 -0.635 -15.859 1.00 92.69 86 VAL A N 1
ATOM 655 C CA . VAL A 1 86 ? -3.974 -1.123 -17.057 1.00 92.69 86 VAL A CA 1
ATOM 656 C C . VAL A 1 86 ? -3.118 -2.163 -17.766 1.00 92.69 86 VAL A C 1
ATOM 658 O O . VAL A 1 86 ? -3.632 -3.229 -18.095 1.00 92.69 86 VAL A O 1
ATOM 661 N N . SER A 1 87 ? -1.815 -1.924 -17.950 1.00 88.62 87 SER A N 1
ATOM 662 C CA . SER A 1 87 ? -0.946 -2.903 -18.608 1.00 88.62 87 SER A CA 1
ATOM 663 C C . SER A 1 87 ? -0.805 -4.194 -17.796 1.00 88.62 87 SER A C 1
ATOM 665 O O . SER A 1 87 ? -0.945 -5.277 -18.363 1.00 88.62 87 SER A O 1
ATOM 667 N N . ALA A 1 88 ? -0.656 -4.117 -16.473 1.00 89.94 88 ALA A N 1
ATOM 668 C CA . ALA A 1 88 ? -0.615 -5.286 -15.598 1.00 89.94 88 ALA A CA 1
ATOM 669 C C . ALA A 1 88 ? -1.936 -6.058 -15.587 1.00 89.94 88 ALA A C 1
ATOM 671 O O . ALA A 1 88 ? -1.951 -7.294 -15.621 1.00 89.94 88 ALA A O 1
ATOM 672 N N . THR A 1 89 ? -3.057 -5.341 -15.640 1.00 90.94 89 THR A N 1
ATOM 673 C CA . THR A 1 89 ? -4.401 -5.930 -15.667 1.00 90.94 89 THR A CA 1
ATOM 674 C C . THR A 1 89 ? -4.819 -6.420 -17.049 1.00 90.94 89 THR A C 1
ATOM 676 O O . THR A 1 89 ? -5.671 -7.294 -17.130 1.00 90.94 89 THR A O 1
ATOM 679 N N . ALA A 1 90 ? -4.223 -5.944 -18.140 1.00 90.50 90 ALA A N 1
ATOM 680 C CA . ALA A 1 90 ? -4.474 -6.460 -19.484 1.00 90.50 90 ALA A CA 1
ATOM 681 C C . ALA A 1 90 ? -3.516 -7.618 -19.802 1.00 90.50 90 ALA A C 1
ATOM 683 O O . ALA A 1 90 ? -3.954 -8.736 -20.072 1.00 90.50 90 ALA A O 1
ATOM 684 N N . TRP A 1 91 ? -2.214 -7.407 -19.621 1.00 85.81 91 TRP A N 1
ATOM 685 C CA . TRP A 1 91 ? -1.154 -8.246 -20.190 1.00 85.81 91 TRP A CA 1
ATOM 686 C C . TRP A 1 91 ? -0.429 -9.151 -19.182 1.00 85.81 91 TRP A C 1
ATOM 688 O O . TRP A 1 91 ? 0.356 -9.998 -19.595 1.00 85.81 91 TRP A O 1
ATOM 698 N N . ARG A 1 92 ? -0.709 -9.047 -17.869 1.00 85.00 92 ARG A N 1
ATOM 699 C CA . ARG A 1 92 ? -0.017 -9.826 -16.803 1.00 85.00 92 ARG A CA 1
ATOM 700 C C . ARG A 1 92 ? 1.499 -9.596 -16.781 1.00 85.00 92 ARG A C 1
ATOM 702 O O . ARG A 1 92 ? 2.268 -10.484 -16.417 1.00 85.00 92 ARG A O 1
ATOM 709 N N . THR A 1 93 ? 1.920 -8.406 -17.178 1.00 78.19 93 THR A N 1
ATOM 710 C CA . THR A 1 93 ? 3.306 -7.929 -17.161 1.00 78.19 93 THR A CA 1
ATOM 711 C C . THR A 1 93 ? 3.375 -6.689 -16.257 1.00 78.19 93 THR A C 1
ATOM 713 O O . THR A 1 93 ? 2.337 -6.123 -15.951 1.00 78.19 93 THR A O 1
ATOM 716 N N . HIS A 1 94 ? 4.549 -6.250 -15.788 1.00 84.69 94 HIS A N 1
ATOM 717 C CA . HIS A 1 94 ? 4.699 -4.973 -15.044 1.00 84.69 94 HIS A CA 1
ATOM 718 C C . HIS A 1 94 ? 4.145 -4.907 -13.610 1.00 84.69 94 HIS A C 1
ATOM 720 O O . HIS A 1 94 ? 4.098 -3.821 -13.032 1.00 84.69 94 HIS A O 1
ATOM 726 N N . GLY A 1 95 ? 3.736 -6.021 -13.002 1.00 88.12 95 GLY A N 1
ATOM 727 C CA . GLY A 1 95 ? 3.038 -5.992 -11.711 1.00 88.12 95 GLY A CA 1
ATOM 728 C C . GLY A 1 95 ? 3.781 -5.281 -10.581 1.00 88.12 95 GLY A C 1
ATOM 729 O O . GLY A 1 95 ? 3.177 -4.507 -9.839 1.00 88.12 95 GLY A O 1
ATOM 730 N N . TRP A 1 96 ? 5.099 -5.479 -10.483 1.00 91.00 96 TRP A N 1
ATOM 731 C CA . TRP A 1 96 ? 5.920 -4.809 -9.470 1.00 91.00 96 TRP A CA 1
ATOM 732 C C . TRP A 1 96 ? 6.054 -3.306 -9.729 1.00 91.00 96 TRP A C 1
ATOM 734 O O . TRP A 1 96 ? 6.071 -2.520 -8.782 1.00 91.00 96 TRP A O 1
ATOM 744 N N . GLY A 1 97 ? 6.091 -2.898 -11.001 1.00 91.56 97 GLY A N 1
ATOM 745 C CA . GLY A 1 97 ? 6.081 -1.488 -11.391 1.00 91.56 97 GLY A CA 1
ATOM 746 C C . GLY A 1 97 ? 4.757 -0.819 -11.026 1.00 91.56 97 GLY A C 1
ATOM 747 O O . GLY A 1 97 ? 4.752 0.235 -10.395 1.00 91.56 97 GLY A O 1
ATOM 748 N N . ALA A 1 98 ? 3.633 -1.469 -11.344 1.00 92.50 98 ALA A N 1
ATOM 749 C CA . ALA A 1 98 ? 2.301 -0.984 -10.993 1.00 92.50 98 ALA A CA 1
ATOM 750 C C . ALA A 1 98 ? 2.129 -0.847 -9.471 1.00 92.50 98 ALA A C 1
ATOM 752 O O . ALA A 1 98 ? 1.717 0.208 -8.994 1.00 92.50 98 ALA A O 1
ATOM 753 N N . ALA A 1 99 ? 2.510 -1.868 -8.695 1.00 92.06 99 ALA A N 1
ATOM 754 C CA . ALA A 1 99 ? 2.426 -1.836 -7.235 1.00 92.06 99 ALA A CA 1
ATOM 755 C C . ALA A 1 99 ? 3.285 -0.717 -6.619 1.00 92.06 99 ALA A C 1
ATOM 757 O O . ALA A 1 99 ? 2.798 0.042 -5.779 1.00 92.06 99 ALA A O 1
ATOM 758 N N . GLY A 1 100 ? 4.536 -0.569 -7.070 1.00 92.31 100 GLY A N 1
ATOM 759 C CA . GLY A 1 100 ? 5.418 0.510 -6.621 1.00 92.31 100 GLY A CA 1
ATOM 760 C C . GLY A 1 100 ? 4.846 1.896 -6.929 1.00 92.31 100 GLY A C 1
ATOM 761 O O . GLY A 1 100 ? 4.832 2.773 -6.063 1.00 92.31 100 GLY A O 1
ATOM 762 N N . MET A 1 101 ? 4.290 2.075 -8.129 1.00 94.38 101 MET A N 1
ATOM 763 C CA . MET A 1 101 ? 3.715 3.353 -8.549 1.00 94.38 101 MET A CA 1
ATOM 764 C C . MET A 1 101 ? 2.393 3.685 -7.848 1.00 94.38 101 MET A C 1
ATOM 766 O O . MET A 1 101 ? 2.165 4.854 -7.540 1.00 94.38 101 MET A O 1
ATOM 770 N N . VAL A 1 102 ? 1.572 2.696 -7.470 1.00 93.38 102 VAL A N 1
ATOM 771 C CA . VAL A 1 102 ? 0.409 2.927 -6.589 1.00 93.38 102 VAL A CA 1
ATOM 772 C C . VAL A 1 102 ? 0.856 3.552 -5.266 1.00 93.38 102 VAL A C 1
ATOM 774 O O . VAL A 1 102 ? 0.303 4.572 -4.849 1.00 93.38 102 VAL A O 1
ATOM 777 N N . VAL A 1 103 ? 1.886 2.990 -4.624 1.00 92.12 103 VAL A N 1
ATOM 778 C CA . VAL A 1 103 ? 2.417 3.513 -3.354 1.00 92.12 103 VAL A CA 1
ATOM 779 C C . VAL A 1 103 ? 2.982 4.926 -3.534 1.00 92.12 103 VAL A C 1
ATOM 781 O O . VAL A 1 103 ? 2.668 5.822 -2.743 1.00 92.12 103 VAL A O 1
ATOM 784 N N . ALA A 1 104 ? 3.765 5.152 -4.592 1.00 93.31 104 ALA A N 1
ATOM 785 C CA . ALA A 1 104 ? 4.321 6.466 -4.911 1.00 93.31 104 ALA A CA 1
ATOM 786 C C . ALA A 1 104 ? 3.232 7.513 -5.207 1.00 93.31 104 ALA A C 1
ATOM 788 O O . ALA A 1 104 ? 3.325 8.655 -4.763 1.00 93.31 104 ALA A O 1
ATOM 789 N N . SER A 1 105 ? 2.160 7.132 -5.899 1.00 94.75 105 SER A N 1
ATOM 790 C CA . SER A 1 105 ? 1.052 8.035 -6.221 1.00 94.75 105 SER A CA 1
ATOM 791 C C . SER A 1 105 ? 0.258 8.433 -4.992 1.00 94.75 105 SER A C 1
ATOM 793 O O . SER A 1 105 ? -0.007 9.617 -4.792 1.00 94.75 105 SER A O 1
ATOM 795 N N . VAL A 1 106 ? -0.079 7.472 -4.127 1.00 92.56 106 VAL A N 1
ATOM 796 C CA . VAL A 1 106 ? -0.784 7.762 -2.872 1.00 92.56 106 VAL A CA 1
ATOM 797 C C . VAL A 1 106 ? 0.046 8.713 -2.011 1.00 92.56 106 VAL A C 1
ATOM 799 O O . VAL A 1 106 ? -0.470 9.736 -1.556 1.00 92.56 106 VAL A O 1
ATOM 802 N N . GLY A 1 107 ? 1.338 8.431 -1.826 1.00 91.50 107 GLY A N 1
ATOM 803 C CA . GLY A 1 107 ? 2.204 9.308 -1.042 1.00 91.50 107 GLY A CA 1
ATOM 804 C C . GLY A 1 107 ? 2.402 10.686 -1.688 1.00 91.50 107 GLY A C 1
ATOM 805 O O . GLY A 1 107 ? 2.315 11.694 -0.986 1.00 91.50 107 GLY A O 1
ATOM 806 N N . SER A 1 108 ? 2.561 10.759 -3.015 1.00 93.44 108 SER A N 1
ATOM 807 C CA . SER A 1 108 ? 2.658 12.018 -3.768 1.00 93.44 108 SER A CA 1
ATOM 808 C C . SER A 1 108 ? 1.412 12.880 -3.612 1.00 93.44 108 SER A C 1
ATOM 810 O O . SER A 1 108 ? 1.527 14.077 -3.360 1.00 93.44 108 SER A O 1
ATOM 812 N N . LEU A 1 109 ? 0.220 12.286 -3.717 1.00 93.94 109 LEU A N 1
ATOM 813 C CA . LEU A 1 109 ? -1.051 12.988 -3.546 1.00 93.94 109 LEU A CA 1
ATOM 814 C C . LEU A 1 109 ? -1.207 13.517 -2.119 1.00 93.94 109 LEU A C 1
ATOM 816 O O . LEU A 1 109 ? -1.591 14.671 -1.926 1.00 93.94 109 LEU A O 1
ATOM 820 N N . VAL A 1 110 ? -0.863 12.708 -1.113 1.00 90.31 110 VAL A N 1
ATOM 821 C CA . VAL A 1 110 ? -0.898 13.131 0.294 1.00 90.31 110 VAL A CA 1
ATOM 822 C C . VAL A 1 110 ? 0.093 14.271 0.542 1.00 90.31 110 VAL A C 1
ATOM 824 O O . VAL A 1 110 ? -0.277 15.285 1.136 1.00 90.31 110 VAL A O 1
ATOM 827 N N . ALA A 1 111 ? 1.332 14.157 0.062 1.00 90.38 111 ALA A N 1
ATOM 828 C CA . ALA A 1 111 ? 2.355 15.187 0.227 1.00 90.38 111 ALA A CA 1
ATOM 829 C C . ALA A 1 111 ? 2.003 16.486 -0.526 1.00 90.38 111 ALA A C 1
ATOM 831 O O . ALA A 1 111 ? 2.153 17.579 0.028 1.00 90.38 111 ALA A O 1
ATOM 832 N N . ALA A 1 112 ? 1.464 16.388 -1.745 1.00 91.38 112 ALA A N 1
ATOM 833 C CA . ALA A 1 112 ? 0.975 17.532 -2.513 1.00 91.38 112 ALA A CA 1
ATOM 834 C C . ALA A 1 112 ? -0.205 18.225 -1.811 1.00 91.38 112 ALA A C 1
ATOM 836 O O . ALA A 1 112 ? -0.221 19.453 -1.689 1.00 91.38 112 ALA A O 1
ATOM 837 N N . ALA A 1 113 ? -1.147 17.453 -1.260 1.00 88.31 113 ALA A N 1
ATOM 838 C CA . ALA A 1 113 ? -2.247 17.989 -0.464 1.00 88.31 113 ALA A CA 1
ATOM 839 C C . ALA A 1 113 ? -1.739 18.729 0.786 1.00 88.31 113 ALA A C 1
ATOM 841 O O . ALA A 1 113 ? -2.253 19.797 1.121 1.00 88.31 113 ALA A O 1
ATOM 842 N N . VAL A 1 114 ? -0.687 18.232 1.444 1.00 88.44 114 VAL A N 1
ATOM 843 C CA . VAL A 1 114 ? -0.060 18.927 2.580 1.00 88.44 114 VAL A CA 1
ATOM 844 C C . VAL A 1 114 ? 0.565 20.261 2.157 1.00 88.44 114 VAL A C 1
ATOM 846 O O . VAL A 1 114 ? 0.403 21.247 2.874 1.00 88.44 114 VAL A O 1
ATOM 849 N N . PHE A 1 115 ? 1.215 20.356 0.993 1.00 86.75 115 PHE A N 1
ATOM 850 C CA . PHE A 1 115 ? 1.702 21.645 0.472 1.00 86.75 115 PHE A CA 1
ATOM 851 C C . PHE A 1 115 ? 0.576 22.614 0.091 1.00 86.75 115 PHE A C 1
ATOM 853 O O . PHE A 1 115 ? 0.751 23.833 0.202 1.00 86.75 115 PHE A O 1
ATOM 860 N N . GLN A 1 116 ? -0.577 22.096 -0.337 1.00 86.94 116 GLN A N 1
ATOM 861 C CA . GLN A 1 116 ? -1.741 22.909 -0.682 1.00 86.94 116 GLN A CA 1
ATOM 862 C C . GLN A 1 116 ? -2.462 23.448 0.562 1.00 86.94 116 GLN A C 1
ATOM 864 O O . GLN A 1 116 ? -2.743 24.643 0.636 1.00 86.94 116 GLN A O 1
ATOM 869 N N . PHE A 1 117 ? -2.752 22.582 1.537 1.00 83.56 117 PHE A N 1
ATOM 870 C CA . PHE A 1 117 ? -3.623 22.895 2.676 1.00 83.56 117 PHE A CA 1
ATOM 871 C C . PHE A 1 117 ? -2.873 23.165 3.988 1.00 83.56 117 PHE A C 1
ATOM 873 O O . PHE A 1 117 ? -3.490 23.577 4.969 1.00 83.56 117 PHE A O 1
ATOM 880 N N . GLY A 1 118 ? -1.564 22.902 4.046 1.00 79.06 118 GLY A N 1
ATOM 881 C CA . GLY A 1 118 ? -0.734 23.067 5.247 1.00 79.06 118 GLY A CA 1
ATOM 882 C C . GLY A 1 118 ? -0.977 22.026 6.349 1.00 79.06 118 GLY A C 1
ATOM 883 O O . GLY A 1 118 ? -0.323 22.067 7.389 1.00 79.06 118 GLY A O 1
ATOM 884 N N . ARG A 1 119 ? -1.899 21.081 6.137 1.00 77.62 119 ARG A N 1
ATOM 885 C CA . ARG A 1 119 ? -2.270 20.009 7.071 1.00 77.62 119 ARG A CA 1
ATOM 886 C C . ARG A 1 119 ? -2.624 18.738 6.309 1.00 77.62 119 ARG A C 1
ATOM 888 O O . ARG A 1 119 ? -3.016 18.810 5.146 1.00 77.62 119 ARG A O 1
ATOM 895 N N . LEU A 1 120 ? -2.530 17.589 6.978 1.00 69.44 120 LEU A N 1
ATOM 896 C CA . LEU A 1 120 ? -3.085 16.348 6.442 1.00 69.44 120 LEU A CA 1
ATOM 897 C C . LEU A 1 120 ? -4.610 16.509 6.319 1.00 69.44 120 LEU A C 1
ATOM 899 O O . LEU A 1 120 ? -5.246 16.917 7.296 1.00 69.44 120 LEU A O 1
ATOM 903 N N . PRO A 1 121 ? -5.217 16.214 5.159 1.00 62.44 121 PRO A N 1
ATOM 904 C CA . PRO A 1 121 ? -6.655 16.346 4.946 1.00 62.44 121 PRO A CA 1
ATOM 905 C C . PRO A 1 121 ? -7.448 15.216 5.632 1.00 62.44 121 PRO A C 1
ATOM 907 O O . PRO A 1 121 ? -8.314 14.595 5.032 1.00 62.44 121 PRO A O 1
ATOM 910 N N . THR A 1 122 ? -7.204 14.948 6.917 1.00 61.44 122 THR A N 1
ATOM 911 C CA . THR A 1 122 ? -7.966 13.959 7.704 1.00 61.44 122 THR A CA 1
ATOM 912 C C . THR A 1 122 ? -9.440 14.339 7.846 1.00 61.44 122 THR A C 1
ATOM 914 O O . THR A 1 122 ? -10.290 13.469 7.999 1.00 61.44 122 THR A O 1
ATOM 917 N N . ALA A 1 123 ? -9.772 15.627 7.718 1.00 52.56 123 ALA A N 1
ATOM 918 C CA . ALA A 1 123 ? -11.152 16.107 7.720 1.00 52.56 123 ALA A CA 1
ATOM 919 C C . ALA A 1 123 ? -11.991 15.565 6.545 1.00 52.56 123 ALA A C 1
ATOM 921 O O . ALA A 1 123 ? -13.200 15.428 6.699 1.00 52.56 123 ALA A O 1
ATOM 922 N N . TRP A 1 124 ? -11.377 15.206 5.407 1.00 52.47 124 TRP A N 1
ATOM 923 C CA . TRP A 1 124 ? -12.101 14.635 4.260 1.00 52.47 124 TRP A CA 1
ATOM 924 C C . TRP A 1 124 ? -12.718 13.267 4.561 1.00 52.47 124 TRP A C 1
ATOM 926 O O . TRP A 1 124 ? -13.790 12.970 4.048 1.00 52.47 124 TRP A O 1
ATOM 936 N N . PHE A 1 125 ? -12.122 12.477 5.461 1.00 51.84 125 PHE A N 1
ATOM 937 C CA . PHE A 1 125 ? -12.712 11.208 5.910 1.00 51.84 125 PHE A CA 1
ATOM 938 C C . PHE A 1 125 ? -14.086 11.394 6.579 1.00 51.84 125 PHE A C 1
ATOM 940 O O . PHE A 1 125 ? -14.910 10.482 6.571 1.00 51.84 125 PHE A O 1
ATOM 947 N N . PHE A 1 126 ? -14.353 12.584 7.127 1.00 48.25 126 PHE A N 1
ATOM 948 C CA . PHE A 1 126 ? -15.610 12.926 7.796 1.00 48.25 126 PHE A CA 1
ATOM 949 C C . PHE A 1 126 ? -16.590 13.705 6.899 1.00 48.25 126 PHE A C 1
ATOM 951 O O . PHE A 1 126 ? -17.696 14.033 7.333 1.00 48.25 126 PHE A O 1
ATOM 958 N N . ILE A 1 127 ? -16.216 13.990 5.646 1.00 43.06 127 ILE A N 1
ATOM 959 C CA . ILE A 1 127 ? -17.055 14.679 4.659 1.00 43.06 127 ILE A CA 1
ATOM 960 C C . ILE A 1 127 ? -17.596 13.612 3.697 1.00 43.06 127 ILE A C 1
ATOM 962 O O . ILE A 1 127 ? -16.966 13.278 2.701 1.00 43.06 127 ILE A O 1
ATOM 966 N N . GLY A 1 128 ? -18.752 13.021 4.024 1.00 50.91 128 GLY A N 1
ATOM 967 C CA . GLY A 1 128 ? -19.378 11.986 3.191 1.00 50.91 128 GLY A CA 1
ATOM 968 C C . GLY A 1 128 ? -20.301 11.031 3.967 1.00 50.91 128 GLY A C 1
ATOM 969 O O . GLY A 1 128 ? -20.922 11.459 4.943 1.00 50.91 128 GLY A O 1
ATOM 970 N N . PRO A 1 129 ? -20.413 9.741 3.580 1.00 48.00 129 PRO A N 1
ATOM 971 C CA . PRO A 1 129 ? -21.330 8.767 4.198 1.00 48.00 129 PRO A CA 1
ATOM 972 C C . PRO A 1 129 ? -21.073 8.500 5.696 1.00 48.00 129 PRO A C 1
ATOM 974 O O . PRO A 1 129 ? -21.916 7.903 6.358 1.00 48.00 129 PRO A O 1
ATOM 977 N N . PHE A 1 130 ? -19.954 8.986 6.245 1.00 47.16 130 PHE A N 1
ATOM 978 C CA . PHE A 1 130 ? -19.587 8.915 7.666 1.00 47.16 130 PHE A CA 1
ATOM 979 C C . PHE A 1 130 ? -19.982 10.157 8.486 1.00 47.16 130 PHE A C 1
ATOM 981 O O . PHE A 1 130 ? -19.540 10.317 9.623 1.00 47.16 130 PHE A O 1
ATOM 988 N N . ARG A 1 131 ? -20.798 11.067 7.936 1.00 50.47 131 ARG A N 1
ATOM 989 C CA . ARG A 1 131 ? -21.287 12.243 8.671 1.00 50.47 131 ARG A CA 1
ATOM 990 C C . ARG A 1 131 ? -22.146 11.799 9.859 1.00 50.47 131 ARG A C 1
ATOM 992 O O . ARG A 1 131 ? -23.149 11.113 9.669 1.00 50.47 131 ARG A O 1
ATOM 999 N N . PHE A 1 132 ? -21.790 12.242 11.067 1.00 49.38 132 PHE A N 1
ATOM 1000 C CA . PHE A 1 132 ? -22.591 12.023 12.272 1.00 49.38 132 PHE A CA 1
ATOM 1001 C C . PHE A 1 132 ? -23.979 12.643 12.080 1.00 49.38 132 PHE A C 1
ATOM 1003 O O . PHE A 1 132 ? -24.137 13.865 12.070 1.00 49.38 132 PHE A O 1
ATOM 1010 N N . ARG A 1 133 ? -24.982 11.793 11.860 1.00 49.91 133 ARG A N 1
ATOM 1011 C CA . ARG A 1 133 ? -26.390 12.182 11.859 1.00 49.91 133 ARG A CA 1
ATOM 1012 C C . ARG A 1 133 ? -26.998 11.716 13.181 1.00 49.91 133 ARG A C 1
ATOM 1014 O O . ARG A 1 133 ? -26.828 10.540 13.507 1.00 49.91 133 ARG A O 1
ATOM 1021 N N . PRO A 1 134 ? -27.688 12.596 13.927 1.00 50.00 134 PRO A N 1
ATOM 1022 C CA . PRO A 1 134 ? -28.520 12.174 15.046 1.00 50.00 134 PRO A CA 1
ATOM 1023 C C . PRO A 1 134 ? -29.462 11.053 14.596 1.00 50.00 134 PRO A C 1
ATOM 1025 O O . PRO A 1 134 ? -29.979 11.092 13.474 1.00 50.00 134 PRO A O 1
ATOM 1028 N N . ALA A 1 135 ? -29.635 10.029 15.433 1.00 48.31 135 ALA A N 1
ATOM 1029 C CA . ALA A 1 135 ? -30.536 8.925 15.128 1.00 48.31 135 ALA A CA 1
ATOM 1030 C C . ALA A 1 135 ? -31.961 9.474 14.952 1.00 48.31 135 ALA A C 1
ATOM 1032 O O . ALA A 1 135 ? -32.452 10.198 15.810 1.00 48.31 135 ALA A O 1
ATOM 1033 N N . ALA A 1 136 ? -32.604 9.162 13.825 1.00 55.59 136 ALA A N 1
ATOM 1034 C CA . ALA A 1 136 ? -34.000 9.530 13.599 1.00 55.59 136 ALA A CA 1
ATOM 1035 C C . ALA A 1 136 ? -34.907 8.776 14.584 1.00 55.59 136 ALA A C 1
ATOM 1037 O O . ALA A 1 136 ? -34.655 7.598 14.845 1.00 55.59 136 ALA A O 1
ATOM 1038 N N . ASP A 1 137 ? -35.977 9.407 15.069 1.00 50.41 137 ASP A N 1
ATOM 1039 C CA . ASP A 1 137 ? -36.965 8.745 15.926 1.00 50.41 137 ASP A CA 1
ATOM 1040 C C . ASP A 1 137 ? -37.591 7.545 15.194 1.00 50.41 137 ASP A C 1
ATOM 1042 O O . ASP A 1 137 ? -38.334 7.678 14.221 1.00 50.41 137 ASP A O 1
ATOM 1046 N N . ARG A 1 138 ? -37.224 6.334 15.627 1.00 58.50 138 ARG A N 1
ATOM 1047 C CA . ARG A 1 138 ? -37.752 5.043 15.160 1.00 58.50 138 ARG A CA 1
ATOM 1048 C C . ARG A 1 138 ? -37.787 4.063 16.326 1.00 58.50 138 ARG A C 1
ATOM 1050 O O . ARG A 1 138 ? -37.078 4.234 17.315 1.00 58.50 138 ARG A O 1
ATOM 1057 N N . SER A 1 139 ? -38.576 3.000 16.173 1.00 67.00 139 SER A N 1
ATOM 1058 C CA . SER A 1 139 ? -38.656 1.911 17.146 1.00 67.00 139 SER A CA 1
ATOM 1059 C C . SER A 1 139 ? -37.292 1.247 17.388 1.00 67.00 139 SER A C 1
ATOM 1061 O O . SER A 1 139 ? -36.488 1.065 16.468 1.00 67.00 139 SER A O 1
ATOM 1063 N N . VAL A 1 140 ? -37.049 0.842 18.639 1.00 66.75 140 VAL A N 1
ATOM 1064 C CA . VAL A 1 140 ? -35.791 0.229 19.111 1.00 66.75 140 VAL A CA 1
ATOM 1065 C C . VAL A 1 140 ? -35.367 -0.961 18.234 1.00 66.75 140 VAL A C 1
ATOM 1067 O O . VAL A 1 140 ? -34.206 -1.058 17.840 1.00 66.75 140 VAL A O 1
ATOM 1070 N N . GLY A 1 141 ? -36.310 -1.817 17.823 1.00 69.69 141 GLY A N 1
ATOM 1071 C CA . GLY A 1 141 ? -36.029 -2.955 16.934 1.00 69.69 141 GLY A CA 1
ATOM 1072 C C . GLY A 1 141 ? -35.577 -2.554 15.521 1.00 69.69 141 GLY A C 1
ATOM 1073 O O . GLY A 1 141 ? -34.727 -3.219 14.923 1.00 69.69 141 GLY A O 1
ATOM 1074 N N . GLY A 1 142 ? -36.077 -1.431 14.995 1.00 71.19 142 GLY A N 1
ATOM 1075 C CA . GLY A 1 142 ? -35.637 -0.878 13.712 1.00 71.19 142 GLY A CA 1
ATOM 1076 C C . GLY A 1 142 ? -34.193 -0.366 13.752 1.00 71.19 142 GLY A C 1
ATOM 1077 O O . GLY A 1 142 ? -33.449 -0.551 12.783 1.00 71.19 142 GLY A O 1
ATOM 1078 N N . HIS A 1 143 ? -33.781 0.220 14.880 1.00 69.38 143 HIS A N 1
ATOM 1079 C CA . HIS A 1 143 ? -32.408 0.681 15.115 1.00 69.38 143 HIS A CA 1
ATOM 1080 C C . HIS A 1 143 ? -31.419 -0.473 15.265 1.00 69.38 143 HIS A C 1
ATOM 1082 O O . HIS A 1 143 ? -30.345 -0.434 14.661 1.00 69.38 143 HIS A O 1
ATOM 1088 N N . VAL A 1 144 ? -31.798 -1.534 15.985 1.00 73.38 144 VAL A N 1
ATOM 1089 C CA . VAL A 1 144 ? -30.960 -2.731 16.171 1.00 73.38 144 VAL A CA 1
ATOM 1090 C C . VAL A 1 144 ? -30.720 -3.444 14.840 1.00 73.38 144 VAL A C 1
ATOM 1092 O O . VAL A 1 144 ? -29.569 -3.670 14.469 1.00 73.38 144 VAL A O 1
ATOM 1095 N N . ARG A 1 145 ? -31.775 -3.726 14.060 1.00 74.19 145 ARG A N 1
ATOM 1096 C CA . ARG A 1 145 ? -31.641 -4.412 12.762 1.00 74.19 145 ARG A CA 1
ATOM 1097 C C . ARG A 1 145 ? -30.771 -3.628 11.781 1.00 74.19 145 ARG A C 1
ATOM 1099 O O . ARG A 1 145 ? -29.946 -4.216 11.089 1.00 74.19 145 ARG A O 1
ATOM 1106 N N . ARG A 1 146 ? -30.934 -2.302 11.720 1.00 76.38 146 ARG A N 1
ATOM 1107 C CA . ARG A 1 146 ? -30.128 -1.448 10.835 1.00 76.38 146 ARG A CA 1
ATOM 1108 C C . ARG A 1 146 ? -28.668 -1.390 11.277 1.00 76.38 146 ARG A C 1
ATOM 1110 O O . ARG A 1 146 ? -27.792 -1.460 10.423 1.00 76.38 146 ARG A O 1
ATOM 1117 N N . SER A 1 147 ? -28.417 -1.300 12.581 1.00 71.38 147 SER A N 1
ATOM 1118 C CA . SER A 1 147 ? -27.059 -1.291 13.136 1.00 71.38 147 SER A CA 1
ATOM 1119 C C . SER A 1 147 ? -26.339 -2.614 12.879 1.00 71.38 147 SER A C 1
ATOM 1121 O O . SER A 1 147 ? -25.194 -2.604 12.439 1.00 71.38 147 SER A O 1
ATOM 1123 N N . LEU A 1 148 ? -27.027 -3.747 13.058 1.00 77.88 148 LEU A N 1
ATOM 1124 C CA . LEU A 1 148 ? -26.497 -5.071 12.725 1.00 77.88 148 LEU A CA 1
ATOM 1125 C C . LEU A 1 148 ? -26.237 -5.221 11.223 1.00 77.88 148 LEU A C 1
ATOM 1127 O O . LEU A 1 148 ? -25.156 -5.650 10.837 1.00 77.88 148 LEU A O 1
ATOM 1131 N N . ALA A 1 149 ? -27.179 -4.815 10.369 1.00 77.81 149 ALA A N 1
ATOM 1132 C CA . ALA A 1 149 ? -26.990 -4.863 8.920 1.00 77.81 149 ALA A CA 1
ATOM 1133 C C . ALA A 1 149 ? -25.814 -3.982 8.469 1.00 77.81 149 ALA A C 1
ATOM 1135 O O . ALA A 1 149 ? -24.994 -4.410 7.664 1.00 77.81 149 ALA A O 1
ATOM 1136 N N . GLN A 1 150 ? -25.688 -2.772 9.020 1.00 79.06 150 GLN A N 1
ATOM 1137 C CA . GLN A 1 150 ? -24.566 -1.882 8.733 1.00 79.06 150 GLN A CA 1
ATOM 1138 C C . GLN A 1 150 ? -23.240 -2.473 9.219 1.00 79.06 150 GLN A C 1
ATOM 1140 O O . GLN A 1 150 ? -22.252 -2.387 8.496 1.00 79.06 150 GLN A O 1
ATOM 1145 N N . LEU A 1 151 ? -23.217 -3.099 10.399 1.00 79.44 151 LEU A N 1
ATOM 1146 C CA . LEU A 1 151 ? -22.037 -3.782 10.923 1.00 79.44 151 LEU A CA 1
ATOM 1147 C C . LEU A 1 151 ? -21.619 -4.939 10.012 1.00 79.44 151 LEU A C 1
ATOM 1149 O O . LEU A 1 151 ? -20.457 -5.006 9.630 1.00 79.44 151 LEU A O 1
ATOM 1153 N N . VAL A 1 152 ? -22.558 -5.805 9.623 1.00 81.69 152 VAL A N 1
ATOM 1154 C CA . VAL A 1 152 ? -22.299 -6.949 8.735 1.00 81.69 152 VAL A CA 1
ATOM 1155 C C . VAL A 1 152 ? -21.816 -6.481 7.368 1.00 81.69 152 VAL A C 1
ATOM 1157 O O . VAL A 1 152 ? -20.830 -7.013 6.867 1.00 81.69 152 VAL A O 1
ATOM 1160 N N . LEU A 1 153 ? -22.456 -5.469 6.773 1.00 83.38 153 LEU A N 1
ATOM 1161 C CA . LEU A 1 153 ? -22.032 -4.908 5.487 1.00 83.38 153 LEU A CA 1
ATOM 1162 C C . LEU A 1 153 ? -20.634 -4.294 5.579 1.00 83.38 153 LEU A C 1
ATOM 1164 O O . LEU A 1 153 ? -19.790 -4.557 4.726 1.00 83.38 153 LEU A O 1
ATOM 1168 N N . PHE A 1 154 ? -20.371 -3.519 6.632 1.00 80.44 154 PHE A N 1
ATOM 1169 C CA . PHE A 1 154 ? -19.067 -2.912 6.869 1.00 80.44 154 PHE A CA 1
ATOM 1170 C C . PHE A 1 154 ? -17.983 -3.984 7.051 1.00 80.44 154 PHE A C 1
ATOM 1172 O O . PHE A 1 154 ? -16.967 -3.957 6.363 1.00 80.44 154 PHE A O 1
ATOM 1179 N N . TRP A 1 155 ? -18.218 -4.975 7.912 1.00 82.56 155 TRP A N 1
ATOM 1180 C CA . TRP A 1 155 ? -17.274 -6.067 8.152 1.00 82.56 155 TRP A CA 1
ATOM 1181 C C . TRP A 1 155 ? -17.052 -6.919 6.906 1.00 82.56 155 TRP A C 1
ATOM 1183 O O . TRP A 1 155 ? -15.911 -7.190 6.560 1.00 82.56 155 TRP A O 1
ATOM 1193 N N . SER A 1 156 ? -18.110 -7.290 6.186 1.00 85.56 156 SER A N 1
ATOM 1194 C CA . SER A 1 156 ? -17.988 -8.089 4.960 1.00 85.56 156 SER A CA 1
ATOM 1195 C C . SER A 1 156 ? -17.192 -7.343 3.890 1.00 85.56 156 SER A C 1
ATOM 1197 O O . SER A 1 156 ? -16.329 -7.921 3.233 1.00 85.56 156 SER A O 1
ATOM 1199 N N . PHE A 1 157 ? -17.423 -6.038 3.741 1.00 84.62 157 PHE A N 1
ATOM 1200 C CA . PHE A 1 157 ? -16.665 -5.226 2.798 1.00 84.62 157 PHE A CA 1
ATOM 1201 C C . PHE A 1 157 ? -15.171 -5.168 3.159 1.00 84.62 157 PHE A C 1
ATOM 1203 O O . PHE A 1 157 ? -14.322 -5.443 2.311 1.00 84.62 157 PHE A O 1
ATOM 1210 N N . PHE A 1 158 ? -14.834 -4.869 4.416 1.00 83.31 158 PHE A N 1
ATOM 1211 C CA . PHE A 1 158 ? -13.438 -4.692 4.833 1.00 83.31 158 PHE A CA 1
ATOM 1212 C C . PHE A 1 158 ? -12.668 -6.000 5.051 1.00 83.31 158 PHE A C 1
ATOM 1214 O O . PHE A 1 158 ? -11.469 -6.034 4.793 1.00 83.31 158 PHE A O 1
ATOM 1221 N N . LEU A 1 159 ? -13.322 -7.064 5.520 1.00 84.75 159 LEU A N 1
ATOM 1222 C CA . LEU A 1 159 ? -12.669 -8.325 5.890 1.00 84.75 159 LEU A CA 1
ATOM 1223 C C . LEU A 1 159 ? -12.731 -9.394 4.796 1.00 84.75 159 LEU A C 1
ATOM 1225 O O . LEU A 1 159 ? -11.989 -10.370 4.865 1.00 84.75 159 LEU A O 1
ATOM 1229 N N . ILE A 1 160 ? -13.605 -9.230 3.798 1.00 88.12 160 ILE A N 1
ATOM 1230 C CA . ILE A 1 160 ? -13.777 -10.204 2.713 1.00 88.12 160 ILE A CA 1
ATOM 1231 C C . ILE A 1 160 ? -13.573 -9.528 1.361 1.00 88.12 160 ILE A C 1
ATOM 1233 O O . ILE A 1 160 ? -12.660 -9.907 0.634 1.00 88.12 160 ILE A O 1
ATOM 1237 N N . ALA A 1 161 ? -14.374 -8.511 1.022 1.00 89.44 161 ALA A N 1
ATOM 1238 C CA . ALA A 1 161 ? -14.347 -7.934 -0.324 1.00 89.44 161 ALA A CA 1
ATOM 1239 C C . ALA A 1 161 ? -13.002 -7.261 -0.653 1.00 89.44 161 ALA A C 1
ATOM 1241 O O . ALA A 1 161 ? -12.434 -7.525 -1.711 1.00 89.44 161 ALA A O 1
ATOM 1242 N N . LEU A 1 162 ? -12.463 -6.438 0.254 1.00 89.31 162 LEU A N 1
ATOM 1243 C CA . LEU A 1 162 ? -11.165 -5.784 0.055 1.00 89.31 162 LEU A CA 1
ATOM 1244 C C . LEU A 1 162 ? -9.989 -6.782 -0.004 1.00 89.31 162 LEU A C 1
ATOM 1246 O O . LEU A 1 162 ? -9.220 -6.703 -0.961 1.00 89.31 162 LEU A O 1
ATOM 1250 N N . PRO A 1 163 ? -9.839 -7.742 0.930 1.00 91.62 163 PRO A N 1
ATOM 1251 C CA . PRO A 1 163 ? -8.793 -8.763 0.846 1.00 91.62 163 PRO A CA 1
ATOM 1252 C C . PRO A 1 163 ? -8.905 -9.656 -0.390 1.00 91.62 163 PRO A C 1
ATOM 1254 O O . PRO A 1 163 ? -7.891 -9.956 -1.017 1.00 91.62 163 PRO A O 1
ATOM 1257 N N . ALA A 1 164 ? -10.123 -10.041 -0.783 1.00 92.12 164 ALA A N 1
ATOM 1258 C CA . ALA A 1 164 ? -10.352 -10.809 -2.003 1.00 92.12 164 ALA A CA 1
ATOM 1259 C C . ALA A 1 164 ? -9.944 -10.016 -3.252 1.00 92.12 164 ALA A C 1
ATOM 1261 O O . ALA A 1 164 ? -9.288 -10.558 -4.142 1.00 92.12 164 ALA A O 1
ATOM 1262 N N . LEU A 1 165 ? -10.283 -8.723 -3.305 1.00 92.12 165 LEU A N 1
ATOM 1263 C CA . LEU A 1 165 ? -9.859 -7.837 -4.385 1.00 92.12 165 LEU A CA 1
ATOM 1264 C C . LEU A 1 165 ? -8.333 -7.689 -4.414 1.00 92.12 165 LEU A C 1
ATOM 1266 O O . LEU A 1 165 ? -7.741 -7.804 -5.483 1.00 92.12 165 LEU A O 1
ATOM 1270 N N . ALA A 1 166 ? -7.692 -7.485 -3.261 1.00 91.75 166 ALA A N 1
ATOM 1271 C CA . ALA A 1 166 ? -6.238 -7.383 -3.159 1.00 91.75 166 ALA A CA 1
ATOM 1272 C C . ALA A 1 166 ? -5.550 -8.660 -3.663 1.00 91.75 166 ALA A C 1
ATOM 1274 O O . ALA A 1 166 ? -4.670 -8.591 -4.517 1.00 91.75 166 ALA A O 1
ATOM 1275 N N . GLN A 1 167 ? -6.016 -9.833 -3.230 1.00 93.81 167 GLN A N 1
ATOM 1276 C CA . GLN A 1 167 ? -5.523 -11.123 -3.709 1.00 93.81 167 GLN A CA 1
ATOM 1277 C C . GLN A 1 167 ? -5.733 -11.296 -5.223 1.00 93.81 167 GLN A C 1
ATOM 1279 O O . GLN A 1 167 ? -4.853 -11.800 -5.925 1.00 93.81 167 GLN A O 1
ATOM 1284 N N . TRP A 1 168 ? -6.895 -10.893 -5.744 1.00 93.19 168 TRP A N 1
ATOM 1285 C CA . TRP A 1 168 ? -7.173 -10.937 -7.178 1.00 93.19 168 TRP A CA 1
ATOM 1286 C C . TRP A 1 168 ? -6.200 -10.048 -7.961 1.00 93.19 168 TRP A C 1
ATOM 1288 O O . TRP A 1 168 ? -5.634 -10.510 -8.953 1.00 93.19 168 TRP A O 1
ATOM 1298 N N . VAL A 1 169 ? -5.952 -8.819 -7.492 1.00 93.00 169 VAL A N 1
ATOM 1299 C CA . VAL A 1 169 ? -4.970 -7.899 -8.086 1.00 93.00 169 VAL A CA 1
ATOM 1300 C C . VAL A 1 169 ? -3.573 -8.511 -8.041 1.00 93.00 169 VAL A C 1
ATOM 1302 O O . VAL A 1 169 ? -2.914 -8.562 -9.075 1.00 93.00 169 VAL A O 1
ATOM 1305 N N . GLU A 1 170 ? -3.138 -9.042 -6.896 1.00 93.50 170 GLU A N 1
ATOM 1306 C CA . GLU A 1 170 ? -1.810 -9.647 -6.740 1.00 93.50 170 GLU A CA 1
ATOM 1307 C C . GLU A 1 170 ? -1.574 -10.787 -7.738 1.00 93.50 170 GLU A C 1
ATOM 1309 O O . GLU A 1 170 ? -0.576 -10.782 -8.463 1.00 93.50 170 GLU A O 1
ATOM 1314 N N . ARG A 1 171 ? -2.531 -11.717 -7.855 1.00 92.00 171 ARG A N 1
ATOM 1315 C CA . ARG A 1 171 ? -2.468 -12.815 -8.833 1.00 92.00 171 ARG A CA 1
ATOM 1316 C C . ARG A 1 171 ? -2.527 -12.298 -10.267 1.00 92.00 171 ARG A C 1
ATOM 1318 O O . ARG A 1 171 ? -1.833 -12.808 -11.148 1.00 92.00 171 ARG A O 1
ATOM 1325 N N . ARG A 1 172 ? -3.367 -11.291 -10.537 1.00 92.44 172 ARG A N 1
ATOM 1326 C CA . ARG A 1 172 ? -3.517 -10.726 -11.886 1.00 92.44 172 ARG A CA 1
ATOM 1327 C C . ARG A 1 172 ? -2.255 -10.001 -12.336 1.00 92.44 172 ARG A C 1
ATOM 1329 O O . ARG A 1 172 ? -1.947 -10.027 -13.526 1.00 92.44 172 ARG A O 1
ATOM 1336 N N . TRP A 1 173 ? -1.549 -9.379 -11.400 1.00 92.62 173 TRP A N 1
ATOM 1337 C CA . TRP A 1 173 ? -0.310 -8.643 -11.621 1.00 92.62 173 TRP A CA 1
ATOM 1338 C C . TRP A 1 173 ? 0.939 -9.528 -11.473 1.00 92.62 173 TRP A C 1
ATOM 1340 O O . TRP A 1 173 ? 2.028 -9.070 -11.800 1.00 92.62 173 TRP A O 1
ATOM 1350 N N . ARG A 1 174 ? 0.800 -10.800 -11.067 1.00 90.38 174 ARG A N 1
ATOM 1351 C CA . ARG A 1 174 ? 1.911 -11.745 -10.822 1.00 90.38 174 ARG A CA 1
ATOM 1352 C C . ARG A 1 174 ? 2.902 -11.251 -9.765 1.00 90.38 174 ARG A C 1
ATOM 1354 O O . ARG A 1 174 ? 4.116 -11.373 -9.917 1.00 90.38 174 ARG A O 1
ATOM 1361 N N . ILE A 1 175 ? 2.358 -10.663 -8.708 1.00 91.00 175 ILE A N 1
ATOM 1362 C CA . ILE A 1 175 ? 3.091 -10.257 -7.502 1.00 91.00 175 ILE A CA 1
ATOM 1363 C C . ILE A 1 175 ? 2.623 -11.055 -6.282 1.00 91.00 175 ILE A C 1
ATOM 1365 O O . ILE A 1 175 ? 2.901 -10.670 -5.148 1.00 91.00 175 ILE A O 1
ATOM 1369 N N . ASP A 1 176 ? 1.864 -12.129 -6.499 1.00 90.81 176 ASP A N 1
ATOM 1370 C CA . ASP A 1 176 ? 1.447 -13.033 -5.442 1.00 90.81 176 ASP A CA 1
ATOM 1371 C C . ASP A 1 176 ? 2.658 -13.737 -4.821 1.00 90.81 176 ASP A C 1
ATOM 1373 O O . ASP A 1 176 ? 3.692 -13.943 -5.456 1.00 90.81 176 ASP A O 1
ATOM 1377 N N . ALA A 1 177 ? 2.529 -14.091 -3.545 1.00 89.00 177 ALA A N 1
ATOM 1378 C CA . ALA A 1 177 ? 3.553 -14.811 -2.805 1.00 89.00 177 ALA A CA 1
ATOM 1379 C C . ALA A 1 177 ? 3.134 -16.287 -2.686 1.00 89.00 177 ALA A C 1
ATOM 1381 O O . ALA A 1 177 ? 2.258 -16.604 -1.879 1.00 89.00 177 ALA A O 1
ATOM 1382 N N . PRO A 1 178 ? 3.753 -17.224 -3.432 1.00 87.81 178 PRO A N 1
ATOM 1383 C CA . PRO A 1 178 ? 3.307 -18.619 -3.460 1.00 87.81 178 PRO A CA 1
ATOM 1384 C C . PRO A 1 178 ? 3.331 -19.303 -2.087 1.00 87.81 178 PRO A C 1
ATOM 1386 O O . PRO A 1 178 ? 2.483 -20.139 -1.788 1.00 87.81 178 PRO A O 1
ATOM 1389 N N . TRP A 1 179 ? 4.263 -18.913 -1.214 1.00 87.62 179 TRP A N 1
ATOM 1390 C CA . TRP A 1 179 ? 4.361 -19.443 0.148 1.00 87.62 179 TRP A CA 1
ATOM 1391 C C . TRP A 1 179 ? 3.139 -19.096 1.018 1.00 87.62 179 TRP A C 1
ATOM 1393 O O . TRP A 1 179 ? 2.765 -19.885 1.882 1.00 87.62 179 TRP A O 1
ATOM 1403 N N . LEU A 1 180 ? 2.466 -17.969 0.754 1.00 87.81 180 LEU A N 1
ATOM 1404 C CA . LEU A 1 180 ? 1.220 -17.574 1.421 1.00 87.81 180 LEU A CA 1
ATOM 1405 C C . LEU A 1 180 ? 0.012 -18.400 0.952 1.00 87.81 180 LEU A C 1
ATOM 1407 O O . LEU A 1 180 ? -1.001 -18.461 1.646 1.00 87.81 180 LEU A O 1
ATOM 1411 N N . ALA A 1 181 ? 0.110 -19.071 -0.200 1.00 86.44 181 ALA A N 1
ATOM 1412 C CA . ALA A 1 181 ? -0.923 -19.984 -0.680 1.00 86.44 181 ALA A CA 1
ATOM 1413 C C . ALA A 1 181 ? -0.878 -21.358 0.017 1.00 86.44 181 ALA A C 1
ATOM 1415 O O . ALA A 1 181 ? -1.822 -22.138 -0.130 1.00 86.44 181 ALA A O 1
ATOM 1416 N N . ASN A 1 182 ? 0.181 -21.654 0.784 1.00 93.06 182 ASN A N 1
ATOM 1417 C CA . ASN A 1 182 ? 0.308 -22.899 1.536 1.00 93.06 182 ASN A CA 1
ATOM 1418 C C . ASN A 1 182 ? -0.843 -23.049 2.548 1.00 93.06 182 ASN A C 1
ATOM 1420 O O . ASN A 1 182 ? -1.098 -22.153 3.356 1.00 93.06 182 ASN A O 1
ATOM 1424 N N . SER A 1 183 ? -1.514 -24.203 2.532 1.00 92.50 183 SER A N 1
ATOM 1425 C CA . SER A 1 183 ? -2.643 -24.514 3.416 1.00 92.50 183 SER A CA 1
ATOM 1426 C C . SER A 1 183 ? -2.329 -24.274 4.894 1.00 92.50 183 SER A C 1
ATOM 1428 O O . SER A 1 183 ? -3.167 -23.721 5.604 1.00 92.50 183 SER A O 1
ATOM 1430 N N . SER A 1 184 ? -1.122 -24.612 5.353 1.00 93.50 184 SER A N 1
ATOM 1431 C CA . SER A 1 184 ? -0.701 -24.410 6.743 1.00 93.50 184 SER A CA 1
ATOM 1432 C C . SER A 1 184 ? -0.666 -22.929 7.121 1.00 93.50 184 SER A C 1
ATOM 1434 O O . SER A 1 184 ? -1.143 -22.555 8.189 1.00 93.50 184 SER A O 1
ATOM 1436 N N . VAL A 1 185 ? -0.167 -22.068 6.227 1.00 92.62 185 VAL A N 1
ATOM 1437 C CA . VAL A 1 185 ? -0.115 -20.612 6.447 1.00 92.62 185 VAL A CA 1
ATOM 1438 C C . VAL A 1 185 ? -1.522 -20.018 6.456 1.00 92.62 185 VAL A C 1
ATOM 1440 O O . VAL A 1 185 ? -1.841 -19.195 7.313 1.00 92.62 185 VAL A O 1
ATOM 1443 N N . ARG A 1 186 ? -2.399 -20.483 5.559 1.00 93.19 186 ARG A N 1
ATOM 1444 C CA . ARG A 1 186 ? -3.793 -20.023 5.498 1.00 93.19 186 ARG A CA 1
ATOM 1445 C C . ARG A 1 186 ? -4.564 -20.376 6.768 1.00 93.19 186 ARG A C 1
ATOM 1447 O O . ARG A 1 186 ? -5.255 -19.517 7.312 1.00 93.19 186 ARG A O 1
ATOM 1454 N N . TRP A 1 187 ? -4.420 -21.605 7.265 1.00 95.12 187 TRP A N 1
ATOM 1455 C CA . TRP A 1 187 ? -5.062 -22.040 8.510 1.00 95.12 187 TRP A CA 1
ATOM 1456 C C . TRP A 1 187 ? -4.456 -21.384 9.750 1.00 95.12 187 TRP A C 1
ATOM 1458 O O . TRP A 1 187 ? -5.201 -20.995 10.648 1.00 95.12 187 TRP A O 1
ATOM 1468 N N . ALA A 1 188 ? -3.139 -21.166 9.778 1.00 94.69 188 ALA A N 1
ATOM 1469 C CA . ALA A 1 188 ? -2.513 -20.346 10.811 1.00 94.69 188 ALA A CA 1
ATOM 1470 C C . ALA A 1 188 ? -3.097 -18.922 10.818 1.00 94.69 188 ALA A C 1
ATOM 1472 O O . ALA A 1 188 ? -3.401 -18.392 11.883 1.00 94.69 188 ALA A O 1
ATOM 1473 N N . GLY A 1 189 ? -3.345 -18.336 9.641 1.00 93.62 189 GLY A N 1
ATOM 1474 C CA . GLY A 1 189 ? -4.032 -17.051 9.488 1.00 93.62 189 GLY A CA 1
ATOM 1475 C C . GLY A 1 189 ? -5.433 -17.026 10.106 1.00 93.62 189 GLY A C 1
ATOM 1476 O O . GLY A 1 189 ? -5.762 -16.092 10.836 1.00 93.62 189 GLY A O 1
ATOM 1477 N N . VAL A 1 190 ? -6.231 -18.079 9.892 1.00 94.25 190 VAL A N 1
ATOM 1478 C CA . VAL A 1 190 ? -7.550 -18.246 10.537 1.00 94.25 190 VAL A CA 1
ATOM 1479 C C . VAL A 1 190 ? -7.413 -18.326 12.059 1.00 94.25 190 VAL A C 1
ATOM 1481 O O . VAL A 1 190 ? -8.167 -17.670 12.777 1.00 94.25 190 VAL A O 1
ATOM 1484 N N . GLY A 1 191 ? -6.425 -19.075 12.558 1.00 96.06 191 GLY A N 1
ATOM 1485 C CA . GLY A 1 191 ? -6.121 -19.150 13.988 1.00 96.06 191 GLY A CA 1
ATOM 1486 C C . GLY A 1 191 ? -5.756 -17.786 14.581 1.00 96.06 191 GLY A C 1
ATOM 1487 O O . GLY A 1 191 ? -6.320 -17.382 15.598 1.00 96.06 191 GLY A O 1
ATOM 1488 N N . VAL A 1 192 ? -4.879 -17.032 13.909 1.00 94.69 192 VAL A N 1
ATOM 1489 C CA . VAL A 1 192 ? -4.501 -15.664 14.302 1.00 94.69 192 VAL A CA 1
ATOM 1490 C C . VAL A 1 192 ? -5.719 -14.744 14.315 1.00 94.69 192 VAL A C 1
ATOM 1492 O O . VAL A 1 192 ? -5.909 -14.010 15.284 1.00 94.69 192 VAL A O 1
ATOM 1495 N N . PHE A 1 193 ? -6.565 -14.805 13.284 1.00 93.19 193 PHE A N 1
ATOM 1496 C CA . PHE A 1 193 ? -7.800 -14.028 13.224 1.00 93.19 193 PHE A CA 1
ATOM 1497 C C . PHE A 1 193 ? -8.716 -14.345 14.412 1.00 93.19 193 PHE A C 1
ATOM 1499 O O . PHE A 1 193 ? -9.127 -13.426 15.114 1.00 93.19 193 PHE A O 1
ATOM 1506 N N . ALA A 1 194 ? -8.966 -15.626 14.701 1.00 94.00 194 ALA A N 1
ATOM 1507 C CA . ALA A 1 194 ? -9.834 -16.045 15.800 1.00 94.00 194 ALA A CA 1
ATOM 1508 C C . ALA A 1 194 ? -9.323 -15.569 17.171 1.00 94.00 194 ALA A C 1
ATOM 1510 O O . ALA A 1 194 ? -10.082 -14.989 17.952 1.00 94.00 194 ALA A O 1
ATOM 1511 N N . VAL A 1 195 ? -8.026 -15.749 17.450 1.00 93.62 195 VAL A N 1
ATOM 1512 C CA . VAL A 1 195 ? -7.399 -15.289 18.701 1.00 93.62 195 VAL A CA 1
ATOM 1513 C C . VAL A 1 195 ? -7.461 -13.765 18.814 1.00 93.62 195 VAL A C 1
ATOM 1515 O O . VAL A 1 195 ? -7.802 -13.230 19.870 1.00 93.62 195 VAL A O 1
ATOM 1518 N N . ALA A 1 196 ? -7.183 -13.050 17.724 1.00 91.56 196 ALA A N 1
ATOM 1519 C CA . ALA A 1 196 ? -7.226 -11.595 17.704 1.00 91.56 196 ALA A CA 1
ATOM 1520 C C . ALA A 1 196 ? -8.656 -11.050 17.866 1.00 91.56 196 ALA A C 1
ATOM 1522 O O . ALA A 1 196 ? -8.853 -10.083 18.603 1.00 91.56 196 ALA A O 1
ATOM 1523 N N . SER A 1 197 ? -9.669 -11.682 17.265 1.00 87.94 197 SER A N 1
ATOM 1524 C CA . SER A 1 197 ? -11.079 -11.336 17.482 1.00 87.94 197 SER A CA 1
ATOM 1525 C C . SER A 1 197 ? -11.509 -11.590 18.929 1.00 87.94 197 SER A C 1
ATOM 1527 O O . SER A 1 197 ? -12.171 -10.735 19.517 1.00 87.94 197 SER A O 1
ATOM 1529 N N . ALA A 1 198 ? -11.085 -12.702 19.540 1.00 89.31 198 ALA A N 1
ATOM 1530 C CA . ALA A 1 198 ? -11.349 -12.983 20.952 1.00 89.31 198 ALA A CA 1
ATOM 1531 C C . ALA A 1 198 ? -10.698 -11.935 21.873 1.00 89.31 198 ALA A C 1
ATOM 1533 O O . ALA A 1 198 ? -11.355 -11.402 22.769 1.00 89.31 198 ALA A O 1
ATOM 1534 N N . ALA A 1 199 ? -9.440 -11.562 21.614 1.00 85.69 199 ALA A N 1
ATOM 1535 C CA . ALA A 1 199 ? -8.747 -10.502 22.347 1.00 85.69 199 ALA A CA 1
ATOM 1536 C C . ALA A 1 199 ? -9.404 -9.120 22.153 1.00 85.69 199 ALA A C 1
ATOM 1538 O O . ALA A 1 199 ? -9.521 -8.338 23.103 1.00 85.69 199 ALA A O 1
ATOM 1539 N N . GLY A 1 200 ? -9.877 -8.823 20.938 1.00 84.00 200 GLY A N 1
ATOM 1540 C CA . GLY A 1 200 ? -10.631 -7.611 20.623 1.00 84.00 200 GLY A CA 1
ATOM 1541 C C . GLY A 1 200 ? -11.960 -7.550 21.373 1.00 84.00 200 GLY A C 1
ATOM 1542 O O . GLY A 1 200 ? -12.260 -6.539 22.008 1.00 84.00 200 GLY A O 1
ATOM 1543 N N . LEU A 1 201 ? -12.717 -8.649 21.388 1.00 83.25 201 LEU A N 1
ATOM 1544 C CA . LEU A 1 201 ? -13.973 -8.748 22.130 1.00 83.25 201 LEU A CA 1
ATOM 1545 C C . LEU A 1 201 ? -13.741 -8.636 23.640 1.00 83.25 201 LEU A C 1
ATOM 1547 O O . LEU A 1 201 ? -14.458 -7.896 24.310 1.00 83.25 201 LEU A O 1
ATOM 1551 N N . TRP A 1 202 ? -12.700 -9.283 24.171 1.00 81.88 202 TRP A N 1
ATOM 1552 C CA . TRP A 1 202 ? -12.314 -9.142 25.575 1.00 81.88 202 TRP A CA 1
ATOM 1553 C C . TRP A 1 202 ? -11.967 -7.687 25.921 1.00 81.88 202 TRP A C 1
ATOM 1555 O O . TRP A 1 202 ? -12.373 -7.183 26.969 1.00 81.88 202 TRP A O 1
ATOM 1565 N N . SER A 1 203 ? -11.286 -6.975 25.021 1.00 80.31 203 SER A N 1
ATOM 1566 C CA . SER A 1 203 ? -10.986 -5.547 25.183 1.00 80.31 203 SER A CA 1
ATOM 1567 C C . SER A 1 203 ? -12.265 -4.701 25.198 1.00 80.31 203 SER A C 1
ATOM 1569 O O . SER A 1 203 ? -12.458 -3.902 26.115 1.00 80.31 203 SER A O 1
ATOM 1571 N N . CYS A 1 204 ? -13.181 -4.929 24.251 1.00 75.31 204 CYS A N 1
ATOM 1572 C CA . CYS A 1 204 ? -14.481 -4.255 24.195 1.00 75.31 204 CYS A CA 1
ATOM 1573 C C . CYS A 1 204 ? -15.309 -4.489 25.463 1.00 75.31 204 CYS A C 1
ATOM 1575 O O . CYS A 1 204 ? -15.823 -3.533 26.041 1.00 75.31 204 CYS A O 1
ATOM 1577 N N . LEU A 1 205 ? -15.406 -5.740 25.922 1.00 78.94 205 LEU A N 1
ATOM 1578 C CA . LEU A 1 205 ? -16.137 -6.100 27.138 1.00 78.94 205 LEU A CA 1
ATOM 1579 C C . LEU A 1 205 ? -15.506 -5.461 28.374 1.00 78.94 205 LEU A C 1
ATOM 1581 O O . LEU A 1 205 ? -16.209 -4.892 29.205 1.00 78.94 205 LEU A O 1
ATOM 1585 N N . THR A 1 206 ? -14.177 -5.487 28.475 1.00 76.88 206 THR A N 1
ATOM 1586 C CA . THR A 1 206 ? -13.466 -4.873 29.601 1.00 76.88 206 THR A CA 1
ATOM 1587 C C . THR A 1 206 ? -13.711 -3.367 29.648 1.00 76.88 206 THR A C 1
ATOM 1589 O O . THR A 1 206 ? -13.962 -2.829 30.726 1.00 76.88 206 THR A O 1
ATOM 1592 N N . MET A 1 207 ? -13.730 -2.702 28.489 1.00 71.50 207 MET A N 1
ATOM 1593 C CA . MET A 1 207 ? -14.056 -1.281 28.388 1.00 71.50 207 MET A CA 1
ATOM 1594 C C . MET A 1 207 ? -15.520 -0.984 28.731 1.00 71.50 207 MET A C 1
ATOM 1596 O O . MET A 1 207 ? -15.778 -0.050 29.485 1.00 71.50 207 MET A O 1
ATOM 1600 N N . ALA A 1 208 ? -16.461 -1.793 28.243 1.00 69.88 208 ALA A N 1
ATOM 1601 C CA . ALA A 1 208 ? -17.885 -1.634 28.532 1.00 69.88 208 ALA A CA 1
ATOM 1602 C C . ALA A 1 208 ? -18.196 -1.797 30.029 1.00 69.88 208 ALA A C 1
ATOM 1604 O O . ALA A 1 208 ? -18.933 -0.997 30.602 1.00 69.88 208 ALA A O 1
ATOM 1605 N N . VAL A 1 209 ? -17.591 -2.801 30.671 1.00 74.00 209 VAL A N 1
ATOM 1606 C CA . VAL A 1 209 ? -17.833 -3.129 32.083 1.00 74.00 209 VAL A CA 1
ATOM 1607 C C . VAL A 1 209 ? -17.117 -2.156 33.025 1.00 74.00 209 VAL A C 1
ATOM 1609 O O . VAL A 1 209 ? -17.720 -1.677 33.983 1.00 74.00 209 VAL A O 1
ATOM 1612 N N . HIS A 1 210 ? -15.849 -1.822 32.763 1.00 68.00 210 HIS A N 1
ATOM 1613 C CA . HIS A 1 210 ? -15.027 -1.046 33.704 1.00 68.00 210 HIS A CA 1
ATOM 1614 C C . HIS A 1 210 ? -14.928 0.447 33.352 1.00 68.00 210 HIS A C 1
ATOM 1616 O O . HIS A 1 210 ? -14.690 1.273 34.231 1.00 68.00 210 HIS A O 1
ATOM 1622 N N . GLY A 1 211 ? -15.122 0.816 32.083 1.00 59.41 211 GLY A N 1
ATOM 1623 C CA . GLY A 1 211 ? -14.969 2.188 31.583 1.00 59.41 211 GLY A CA 1
ATOM 1624 C C . GLY A 1 211 ? -16.232 3.050 31.654 1.00 59.41 211 GLY A C 1
ATOM 1625 O O . GLY A 1 211 ? -16.150 4.246 31.371 1.00 59.41 211 GLY A O 1
ATOM 1626 N N . ARG A 1 212 ? -17.390 2.472 32.023 1.00 58.38 212 ARG A N 1
ATOM 1627 C CA . ARG A 1 212 ? -18.711 3.141 32.045 1.00 58.38 212 ARG A CA 1
ATOM 1628 C C . ARG A 1 212 ? -18.998 3.934 30.754 1.00 58.38 212 ARG A C 1
ATOM 1630 O O . ARG A 1 212 ? -19.410 5.090 30.795 1.00 58.38 212 ARG A O 1
ATOM 1637 N N . GLY A 1 213 ? -18.730 3.304 29.613 1.00 53.22 213 GLY A N 1
ATOM 1638 C CA . GLY A 1 213 ? -18.951 3.808 28.256 1.00 53.22 213 GLY A CA 1
ATOM 1639 C C . GLY A 1 213 ? -18.606 2.723 27.231 1.00 53.22 213 GLY A C 1
ATOM 1640 O O . GLY A 1 213 ? -18.174 1.635 27.598 1.00 53.22 213 GLY A O 1
ATOM 1641 N N . THR A 1 214 ? -18.809 2.989 25.945 1.00 46.28 214 THR A N 1
ATOM 1642 C CA . THR A 1 214 ? -18.564 2.044 24.842 1.00 46.28 214 THR A CA 1
ATOM 1643 C C . THR A 1 214 ? -17.295 2.401 24.053 1.00 46.28 214 THR A C 1
ATOM 1645 O O . THR A 1 214 ? -16.888 3.562 24.029 1.00 46.28 214 THR A O 1
ATOM 1648 N N . PRO A 1 215 ? -16.681 1.439 23.340 1.00 46.09 215 PRO A N 1
ATOM 1649 C CA . PRO A 1 215 ? -15.572 1.710 22.417 1.00 46.09 215 PRO A CA 1
ATOM 1650 C C . PRO A 1 215 ? -15.980 2.522 21.170 1.00 46.09 215 PRO A C 1
ATOM 1652 O O . PRO A 1 215 ? -15.127 2.872 20.355 1.00 46.09 215 PRO A O 1
ATOM 1655 N N . LEU A 1 216 ? -17.272 2.821 20.994 1.00 38.69 216 LEU A N 1
ATOM 1656 C CA . LEU A 1 216 ? -17.779 3.627 19.889 1.00 38.69 216 LEU A CA 1
ATOM 1657 C C . LEU A 1 216 ? -17.625 5.129 20.196 1.00 38.69 216 LEU A C 1
ATOM 1659 O O . LEU A 1 216 ? -17.977 5.565 21.293 1.00 38.69 216 LEU A O 1
ATOM 1663 N N . PRO A 1 217 ? -17.210 5.955 19.213 1.00 41.09 217 PRO A N 1
ATOM 1664 C CA . PRO A 1 217 ? -17.062 7.406 19.372 1.00 41.09 217 PRO A CA 1
ATOM 1665 C C . PRO A 1 217 ? -18.284 8.149 19.914 1.00 41.09 217 PRO A C 1
ATOM 1667 O O . PRO A 1 217 ? -18.156 9.247 20.443 1.00 41.09 217 PRO A O 1
ATOM 1670 N N . ALA A 1 218 ? -19.471 7.566 19.747 1.00 39.06 218 ALA A N 1
ATOM 1671 C CA . ALA A 1 218 ? -20.736 8.154 20.160 1.00 39.06 218 ALA A CA 1
ATOM 1672 C C . ALA A 1 218 ? -20.974 8.101 21.682 1.00 39.06 218 ALA A C 1
ATOM 1674 O O . ALA A 1 218 ? -21.818 8.842 22.175 1.00 39.06 218 ALA A O 1
ATOM 1675 N N . ALA A 1 219 ? -20.250 7.254 22.425 1.00 45.41 219 ALA A N 1
ATOM 1676 C CA . ALA A 1 219 ? -20.355 7.155 23.881 1.00 45.41 219 ALA A CA 1
ATOM 1677 C C . ALA A 1 219 ? -19.027 6.670 24.480 1.00 45.41 219 ALA A C 1
ATOM 1679 O O . ALA A 1 219 ? -18.921 5.525 24.912 1.00 45.41 219 ALA A O 1
ATOM 1680 N N . THR A 1 220 ? -18.005 7.527 24.460 1.00 39.94 220 THR A N 1
ATOM 1681 C CA . THR A 1 220 ? -16.647 7.236 24.948 1.00 39.94 220 THR A CA 1
ATOM 1682 C C . THR A 1 220 ? -16.605 6.908 26.443 1.00 39.94 220 THR A C 1
ATOM 1684 O O . THR A 1 220 ? -17.346 7.492 27.234 1.00 39.94 220 THR A O 1
ATOM 1687 N N . ALA A 1 221 ? -15.707 5.998 26.836 1.00 49.97 221 ALA A N 1
ATOM 1688 C CA . ALA A 1 221 ? -15.457 5.645 28.234 1.00 49.97 221 ALA A CA 1
ATOM 1689 C C . ALA A 1 221 ? -15.139 6.883 29.095 1.00 49.97 221 ALA A C 1
ATOM 1691 O O . ALA A 1 221 ? -14.368 7.753 28.696 1.00 49.97 221 ALA A O 1
ATOM 1692 N N . THR A 1 222 ? -15.735 6.944 30.286 1.00 50.56 222 THR A N 1
ATOM 1693 C CA . THR A 1 222 ? -15.608 8.068 31.232 1.00 50.56 222 THR A CA 1
ATOM 1694 C C . THR A 1 222 ? -14.538 7.826 32.296 1.00 50.56 222 THR A C 1
ATOM 1696 O O . THR A 1 222 ? -14.214 8.727 33.069 1.00 50.56 222 THR A O 1
ATOM 1699 N N . ARG A 1 223 ? -13.979 6.609 32.351 1.00 55.50 223 ARG A N 1
ATOM 1700 C CA . ARG A 1 223 ? -12.914 6.220 33.279 1.00 55.50 223 ARG A CA 1
ATOM 1701 C C . ARG A 1 223 ? -11.802 5.466 32.565 1.00 55.50 223 ARG A C 1
ATOM 1703 O O . ARG A 1 223 ? -12.062 4.674 31.660 1.00 55.50 223 ARG A O 1
ATOM 1710 N N . LEU A 1 224 ? -10.573 5.692 33.024 1.00 63.66 224 LEU A N 1
ATOM 1711 C CA . LEU A 1 224 ? -9.397 4.955 32.581 1.00 63.66 224 LEU A CA 1
ATOM 1712 C C . LEU A 1 224 ? -9.538 3.475 32.967 1.00 63.66 224 LEU A C 1
ATOM 1714 O O . LEU A 1 224 ? -9.739 3.144 34.135 1.00 63.66 224 LEU A O 1
ATOM 1718 N N . VAL A 1 225 ? -9.426 2.589 31.978 1.00 63.88 225 VAL A N 1
ATOM 1719 C CA . VAL A 1 225 ? -9.537 1.138 32.161 1.00 63.88 225 VAL A CA 1
ATOM 1720 C C . VAL A 1 225 ? -8.140 0.535 32.190 1.00 63.88 225 VAL A C 1
ATOM 1722 O O . VAL A 1 225 ? -7.430 0.575 31.193 1.00 63.88 225 VAL A O 1
ATOM 1725 N N . VAL A 1 226 ? -7.758 -0.042 33.330 1.00 74.31 226 VAL A N 1
ATOM 1726 C CA . VAL A 1 226 ? -6.471 -0.744 33.529 1.00 74.31 226 VAL A CA 1
ATOM 1727 C C . VAL A 1 226 ? -6.646 -2.249 33.780 1.00 74.31 226 VAL A C 1
ATOM 1729 O O . VAL A 1 226 ? -5.700 -2.947 34.132 1.00 74.31 226 VAL A O 1
ATOM 1732 N N . ALA A 1 227 ? -7.863 -2.766 33.595 1.00 69.81 227 ALA A N 1
ATOM 1733 C CA . ALA A 1 227 ? -8.200 -4.177 33.769 1.00 69.81 227 ALA A CA 1
ATOM 1734 C C . ALA A 1 227 ? -8.109 -4.963 32.446 1.00 69.81 227 ALA A C 1
ATOM 1736 O O . ALA A 1 227 ? -8.148 -4.390 31.354 1.00 69.81 227 ALA A O 1
ATOM 1737 N N . GLY A 1 228 ? -8.030 -6.296 32.530 1.00 79.62 228 GLY A N 1
ATOM 1738 C CA . GLY A 1 228 ? -8.065 -7.178 31.356 1.00 79.62 228 GLY A CA 1
ATOM 1739 C C . GLY A 1 228 ? -6.896 -6.935 30.385 1.00 79.62 228 GLY A C 1
ATOM 1740 O O . GLY A 1 228 ? -5.762 -6.813 30.849 1.00 79.62 228 GLY A O 1
ATOM 1741 N N . PRO A 1 229 ? -7.128 -6.870 29.058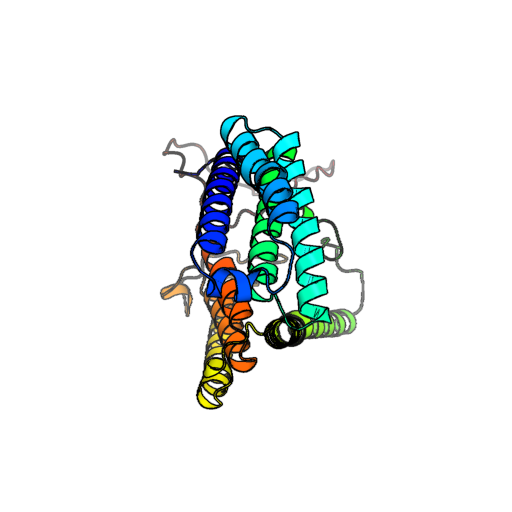 1.00 77.69 229 PRO A N 1
ATOM 1742 C CA . PRO A 1 229 ? -6.081 -6.636 28.056 1.00 77.69 229 PRO A CA 1
ATOM 1743 C C . PRO A 1 229 ? -5.316 -5.314 28.220 1.00 77.69 229 PRO A C 1
ATOM 1745 O O . PRO A 1 229 ? -4.149 -5.214 27.834 1.00 77.69 229 PRO A O 1
ATOM 1748 N N . TYR A 1 230 ? -5.950 -4.318 28.848 1.00 75.94 230 TYR A N 1
ATOM 1749 C CA . TYR A 1 230 ? -5.375 -2.991 29.082 1.00 75.94 230 TYR A CA 1
ATOM 1750 C C . TYR A 1 230 ? -4.227 -2.989 30.099 1.00 75.94 230 TYR A C 1
ATOM 1752 O O . TYR A 1 230 ? -3.509 -1.997 30.203 1.00 75.94 230 TYR A O 1
ATOM 1760 N N . ARG A 1 231 ? -4.007 -4.101 30.818 1.00 80.50 231 ARG A N 1
ATOM 1761 C CA . ARG A 1 231 ? -2.857 -4.259 31.721 1.00 80.50 231 ARG A CA 1
ATOM 1762 C C . ARG A 1 231 ? -1.528 -4.448 30.980 1.00 80.50 231 ARG A C 1
ATOM 1764 O O . ARG A 1 231 ? -0.477 -4.167 31.542 1.00 80.50 231 ARG A O 1
ATOM 1771 N N . TRP A 1 232 ? -1.574 -4.951 29.742 1.00 79.12 232 TRP A N 1
ATOM 1772 C CA . TRP A 1 232 ? -0.376 -5.284 28.960 1.00 79.12 232 TRP A CA 1
ATOM 1773 C C . TRP A 1 232 ? -0.090 -4.259 27.867 1.00 79.12 232 TRP A C 1
ATOM 1775 O O . TRP A 1 232 ? 1.062 -3.915 27.623 1.00 79.12 232 TRP A O 1
ATOM 1785 N N . VAL A 1 233 ? -1.135 -3.762 27.200 1.00 77.44 233 VAL A N 1
ATOM 1786 C CA . VAL A 1 233 ? -1.010 -2.833 26.073 1.00 77.44 233 VAL A CA 1
ATOM 1787 C C . VAL A 1 233 ? -1.991 -1.684 26.255 1.00 77.44 233 VAL A C 1
ATOM 1789 O O . VAL A 1 233 ? -3.125 -1.889 26.670 1.00 77.44 233 VAL A O 1
ATOM 1792 N N . ARG A 1 234 ? -1.569 -0.461 25.912 1.00 73.81 234 ARG A N 1
ATOM 1793 C CA . ARG A 1 234 ? -2.394 0.755 26.061 1.00 73.81 234 ARG A CA 1
ATOM 1794 C C . ARG A 1 234 ? -3.595 0.784 25.117 1.00 73.81 234 ARG A C 1
ATOM 1796 O O . ARG A 1 234 ? -4.632 1.340 25.457 1.00 73.81 234 ARG A O 1
ATOM 1803 N N . ASN A 1 235 ? -3.444 0.194 23.933 1.00 77.44 235 ASN A N 1
ATOM 1804 C CA . ASN A 1 235 ? -4.491 0.097 22.923 1.00 77.44 235 ASN A CA 1
ATOM 1805 C C . ASN A 1 235 ? -4.625 -1.350 22.408 1.00 77.44 235 ASN A C 1
ATOM 1807 O O . ASN A 1 235 ? -4.260 -1.646 21.268 1.00 77.44 235 ASN A O 1
ATOM 1811 N N . PRO A 1 236 ? -5.130 -2.273 23.246 1.00 78.50 236 PRO A N 1
ATOM 1812 C CA . PRO A 1 236 ? -5.255 -3.680 22.881 1.00 78.50 236 PRO A CA 1
ATOM 1813 C C . PRO A 1 236 ? -6.254 -3.879 21.730 1.00 78.50 236 PRO A C 1
ATOM 1815 O O . PRO A 1 236 ? -6.119 -4.825 20.961 1.00 78.50 236 PRO A O 1
ATOM 1818 N N . MET A 1 237 ? -7.202 -2.952 21.543 1.00 80.38 237 MET A N 1
ATOM 1819 C CA . MET A 1 237 ? -8.173 -2.993 20.447 1.00 80.38 237 MET A CA 1
ATOM 1820 C C . MET A 1 237 ? -7.534 -2.694 19.082 1.00 80.38 237 MET A C 1
ATOM 1822 O O . MET A 1 237 ? -7.832 -3.386 18.112 1.00 80.38 237 MET A O 1
ATOM 1826 N N . ALA A 1 238 ? -6.619 -1.719 18.995 1.00 79.06 238 ALA A N 1
ATOM 1827 C CA . ALA A 1 238 ? -5.873 -1.464 17.759 1.00 79.06 238 ALA A CA 1
ATOM 1828 C C . ALA A 1 238 ? -4.940 -2.629 17.404 1.00 79.06 238 ALA A C 1
ATOM 1830 O O . ALA A 1 238 ? -4.882 -3.035 16.245 1.00 79.06 238 ALA A O 1
ATOM 1831 N N . VAL A 1 239 ? -4.273 -3.218 18.404 1.00 84.12 239 VAL A N 1
ATOM 1832 C CA . VAL A 1 239 ? -3.439 -4.415 18.203 1.00 84.12 239 VAL A CA 1
ATOM 1833 C C . VAL A 1 239 ? -4.282 -5.591 17.712 1.00 84.12 239 VAL A C 1
ATOM 1835 O O . VAL A 1 239 ? -3.925 -6.229 16.725 1.00 84.12 239 VAL A O 1
ATOM 1838 N N . ALA A 1 240 ? -5.436 -5.838 18.336 1.00 86.62 240 ALA A N 1
ATOM 1839 C CA . ALA A 1 240 ? -6.373 -6.866 17.894 1.00 86.62 240 ALA A CA 1
ATOM 1840 C C . ALA A 1 240 ? -6.870 -6.626 16.458 1.00 86.62 240 ALA A C 1
ATOM 1842 O O . ALA A 1 240 ? -7.007 -7.578 15.693 1.00 86.62 240 ALA A O 1
ATOM 1843 N N . GLY A 1 241 ? -7.128 -5.376 16.064 1.00 85.56 241 GLY A N 1
ATOM 1844 C CA . GLY A 1 241 ? -7.507 -5.026 14.691 1.00 85.56 241 GLY A CA 1
ATOM 1845 C C . GLY A 1 241 ? -6.384 -5.275 13.675 1.00 85.56 241 GLY A C 1
ATOM 1846 O O . GLY A 1 241 ? -6.624 -5.857 12.615 1.00 85.56 241 GLY A O 1
ATOM 1847 N N . ALA A 1 242 ? -5.147 -4.899 14.012 1.00 86.75 242 ALA A N 1
ATOM 1848 C CA . ALA A 1 242 ? -3.981 -5.149 13.165 1.00 86.75 242 ALA A CA 1
ATOM 1849 C C . ALA A 1 242 ? -3.738 -6.655 12.977 1.00 86.75 242 ALA A C 1
ATOM 1851 O O . ALA A 1 242 ? -3.593 -7.117 11.846 1.00 86.75 242 ALA A O 1
ATOM 1852 N N . LEU A 1 243 ? -3.785 -7.434 14.063 1.00 90.50 243 LEU A N 1
ATOM 1853 C CA . LEU A 1 243 ? -3.623 -8.890 14.017 1.00 90.50 243 LEU A CA 1
ATOM 1854 C C . LEU A 1 243 ? -4.757 -9.587 13.255 1.00 90.50 243 LEU A C 1
ATOM 1856 O O . LEU A 1 243 ? -4.479 -10.491 12.472 1.00 90.50 243 LEU A O 1
ATOM 1860 N N . GLN A 1 244 ? -6.012 -9.144 13.406 1.00 91.00 244 GLN A N 1
ATOM 1861 C CA . GLN A 1 244 ? -7.128 -9.651 12.593 1.00 91.00 244 GLN A CA 1
ATOM 1862 C C . GLN A 1 244 ? -6.873 -9.433 11.100 1.00 91.00 244 GLN A C 1
ATOM 1864 O O . GLN A 1 244 ? -7.054 -10.347 10.299 1.00 91.00 244 GLN A O 1
ATOM 1869 N N . THR A 1 245 ? -6.403 -8.242 10.725 1.00 89.81 245 THR A N 1
ATOM 1870 C CA . THR A 1 245 ? -6.135 -7.911 9.320 1.00 89.81 245 THR A CA 1
ATOM 1871 C C . THR A 1 245 ? -4.950 -8.716 8.770 1.00 89.81 245 THR A C 1
ATOM 1873 O O . THR A 1 245 ? -5.015 -9.196 7.642 1.00 89.81 245 THR A O 1
ATOM 1876 N N . ILE A 1 246 ? -3.904 -8.955 9.573 1.00 92.19 246 ILE A N 1
ATOM 1877 C CA . ILE A 1 246 ? -2.789 -9.851 9.211 1.00 92.19 246 ILE A CA 1
ATOM 1878 C C . ILE A 1 246 ? -3.282 -11.292 9.022 1.00 92.19 246 ILE A C 1
ATOM 1880 O O . ILE A 1 246 ? -2.938 -11.926 8.026 1.00 92.19 246 ILE A O 1
ATOM 1884 N N . GLY A 1 247 ? -4.112 -11.802 9.940 1.00 92.56 247 GLY A N 1
ATOM 1885 C CA . GLY A 1 247 ? -4.698 -13.142 9.846 1.00 92.56 247 GLY A CA 1
ATOM 1886 C C . GLY A 1 247 ? -5.546 -13.321 8.584 1.00 92.56 247 GLY A C 1
ATOM 1887 O O . GLY A 1 247 ? -5.421 -14.328 7.890 1.00 92.56 247 GLY A O 1
ATOM 1888 N N . ILE A 1 248 ? -6.331 -12.303 8.223 1.00 93.50 248 ILE A N 1
ATOM 1889 C CA . ILE A 1 248 ? -7.090 -12.264 6.967 1.00 93.50 248 ILE A CA 1
ATOM 1890 C C . ILE A 1 248 ? -6.162 -12.222 5.752 1.00 93.50 248 ILE A C 1
ATOM 1892 O O . ILE A 1 248 ? -6.383 -12.972 4.802 1.00 93.50 248 ILE A O 1
ATOM 1896 N N . GLY A 1 249 ? -5.105 -11.406 5.784 1.00 91.94 249 GLY A N 1
ATOM 1897 C CA . GLY A 1 249 ? -4.082 -11.387 4.739 1.00 91.94 249 GLY A CA 1
ATOM 1898 C C . GLY A 1 249 ? -3.478 -12.774 4.516 1.00 91.94 249 GLY A C 1
ATOM 1899 O O . GLY A 1 249 ? -3.429 -13.245 3.386 1.00 91.94 249 GLY A O 1
ATOM 1900 N N . ALA A 1 250 ? -3.129 -13.488 5.588 1.00 93.50 250 ALA A N 1
ATOM 1901 C CA . ALA A 1 250 ? -2.632 -14.861 5.508 1.00 93.50 250 ALA A CA 1
ATOM 1902 C C . ALA A 1 250 ? -3.692 -15.859 5.004 1.00 93.50 250 ALA A C 1
ATOM 1904 O O . ALA A 1 250 ? -3.382 -16.714 4.178 1.00 93.50 250 ALA A O 1
ATOM 1905 N N . TRP A 1 251 ? -4.953 -15.739 5.428 1.00 93.75 251 TRP A N 1
ATOM 1906 C CA . TRP A 1 251 ? -6.032 -16.634 4.992 1.00 93.75 251 TRP A CA 1
ATOM 1907 C C . TRP A 1 251 ? -6.362 -16.495 3.497 1.00 93.75 251 TRP A C 1
ATOM 1909 O O . TRP A 1 251 ? -6.526 -17.501 2.792 1.00 93.75 251 TRP A O 1
ATOM 1919 N N . PHE A 1 252 ? -6.403 -15.259 2.995 1.00 90.88 252 PHE A N 1
ATOM 1920 C CA . PHE A 1 252 ? -6.510 -14.965 1.564 1.00 90.88 252 PHE A CA 1
ATOM 1921 C C . PHE A 1 252 ? -5.173 -15.146 0.833 1.00 90.88 252 PHE A C 1
ATOM 1923 O O . PHE A 1 252 ? -5.145 -15.187 -0.388 1.00 90.88 252 PHE A O 1
ATOM 1930 N N . GLY A 1 253 ? -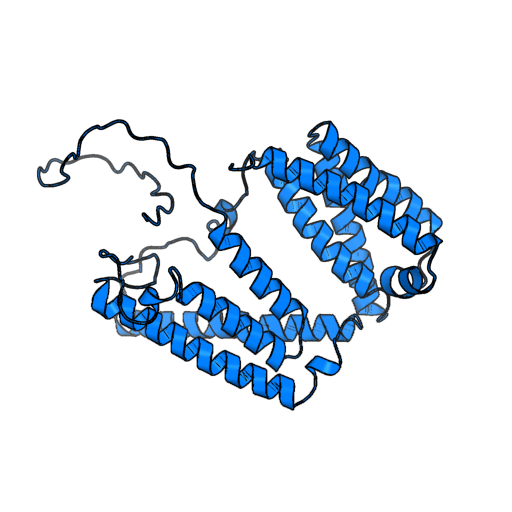4.054 -15.298 1.531 1.00 91.44 253 GLY A N 1
ATOM 1931 C CA . GLY A 1 253 ? -2.732 -15.398 0.921 1.00 91.44 253 GLY A CA 1
ATOM 1932 C C . GLY A 1 253 ? -2.295 -14.120 0.191 1.00 91.44 253 GLY A C 1
ATOM 1933 O O . GLY A 1 253 ? -1.644 -14.205 -0.845 1.00 91.44 253 GLY A O 1
ATOM 1934 N N . SER A 1 254 ? -2.693 -12.955 0.706 1.00 91.50 254 SER A N 1
ATOM 1935 C CA . SER A 1 254 ? -2.328 -11.631 0.201 1.00 91.50 254 SER A CA 1
ATOM 1936 C C . SER A 1 254 ? -1.346 -10.954 1.153 1.00 91.50 254 SER A C 1
ATOM 1938 O O . SER A 1 254 ? -1.667 -10.665 2.311 1.00 91.50 254 SER A O 1
ATOM 1940 N N . TRP A 1 255 ? -0.134 -10.683 0.666 1.00 91.31 255 TRP A N 1
ATOM 1941 C CA . TRP A 1 255 ? 0.893 -10.015 1.469 1.00 91.31 255 TRP A CA 1
ATOM 1942 C C . TRP A 1 255 ? 0.625 -8.514 1.597 1.00 91.31 255 TRP A C 1
ATOM 1944 O O . TRP A 1 255 ? 0.948 -7.923 2.629 1.00 91.31 255 TRP A O 1
ATOM 1954 N N . SER A 1 256 ? -0.001 -7.892 0.590 1.00 89.00 256 SER A N 1
ATOM 1955 C CA . SER A 1 256 ? -0.290 -6.456 0.616 1.00 89.00 256 SER A CA 1
ATOM 1956 C C . SER A 1 256 ? -1.268 -6.096 1.735 1.00 89.00 256 SER A C 1
ATOM 1958 O O . SER A 1 256 ? -1.070 -5.091 2.415 1.00 89.00 256 SER A O 1
ATOM 1960 N N . VAL A 1 257 ? -2.255 -6.954 2.017 1.00 87.75 257 VAL A N 1
ATOM 1961 C CA . VAL A 1 257 ? -3.186 -6.784 3.146 1.00 87.75 257 VAL A CA 1
ATOM 1962 C C . VAL A 1 257 ? -2.442 -6.783 4.485 1.00 87.75 257 VAL A C 1
ATOM 1964 O O . VAL A 1 257 ? -2.701 -5.927 5.332 1.00 87.75 257 VAL A O 1
ATOM 1967 N N . ALA A 1 258 ? -1.476 -7.688 4.669 1.00 86.75 258 ALA A N 1
ATOM 1968 C CA . ALA A 1 258 ? -0.666 -7.737 5.885 1.00 86.75 258 ALA A CA 1
ATOM 1969 C C . ALA A 1 258 ? 0.237 -6.496 6.029 1.00 86.75 258 ALA A C 1
ATOM 1971 O O . ALA A 1 258 ? 0.328 -5.918 7.112 1.00 86.75 258 ALA A O 1
ATOM 1972 N N . VAL A 1 259 ? 0.856 -6.035 4.938 1.00 86.75 259 VAL A N 1
ATOM 1973 C CA . VAL A 1 259 ? 1.677 -4.811 4.937 1.00 86.75 259 VAL A CA 1
ATOM 1974 C C . VAL A 1 259 ? 0.833 -3.574 5.251 1.00 86.75 259 VAL A C 1
ATOM 1976 O O . VAL A 1 259 ? 1.233 -2.749 6.074 1.00 86.75 259 VAL A O 1
ATOM 1979 N N . LEU A 1 260 ? -0.356 -3.456 4.65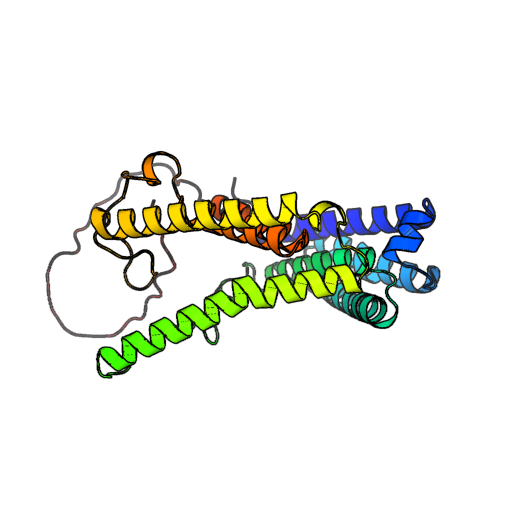4 1.00 83.25 260 LEU A N 1
ATOM 1980 C CA . LEU A 1 260 ? -1.285 -2.358 4.931 1.00 83.25 260 LEU A CA 1
ATOM 1981 C C . LEU A 1 260 ? -1.752 -2.360 6.392 1.00 83.25 260 LEU A C 1
ATOM 1983 O O . LEU A 1 260 ? -1.850 -1.293 6.999 1.00 83.25 260 LEU A O 1
ATOM 1987 N N . ALA A 1 261 ? -1.976 -3.538 6.983 1.00 82.81 261 ALA A N 1
ATOM 1988 C CA . ALA A 1 261 ? -2.311 -3.670 8.399 1.00 82.81 261 ALA A CA 1
ATOM 1989 C C . ALA A 1 261 ? -1.204 -3.119 9.311 1.00 82.81 261 ALA A C 1
ATOM 1991 O O . ALA A 1 261 ? -1.478 -2.354 10.238 1.00 82.81 261 ALA A O 1
ATOM 1992 N N . LEU A 1 262 ? 0.052 -3.471 9.022 1.00 81.12 262 LEU A N 1
ATOM 1993 C CA . LEU A 1 262 ? 1.214 -3.003 9.780 1.00 81.12 262 LEU A CA 1
ATOM 1994 C C . LEU A 1 262 ? 1.420 -1.490 9.632 1.00 81.12 262 LEU A C 1
ATOM 1996 O O . LEU A 1 262 ? 1.650 -0.799 10.627 1.00 81.12 262 LEU A O 1
ATOM 2000 N N . ALA A 1 263 ? 1.274 -0.962 8.413 1.00 76.88 263 ALA A N 1
ATOM 2001 C CA . ALA A 1 263 ? 1.372 0.472 8.147 1.00 76.88 263 ALA A CA 1
ATOM 2002 C C . ALA A 1 263 ? 0.282 1.272 8.885 1.00 76.88 263 ALA A C 1
ATOM 2004 O O . ALA A 1 263 ? 0.567 2.320 9.471 1.00 76.88 263 ALA A O 1
ATOM 2005 N N . GLY A 1 264 ? -0.954 0.760 8.907 1.00 67.81 264 GLY A N 1
ATOM 2006 C CA . GLY A 1 264 ? -2.065 1.361 9.646 1.00 67.81 264 GLY A CA 1
ATOM 2007 C C . GLY A 1 264 ? -1.844 1.362 11.161 1.00 67.81 264 GLY A C 1
ATOM 2008 O O . GLY A 1 264 ? -2.073 2.384 11.809 1.00 67.81 264 GLY A O 1
ATOM 2009 N N . GLY A 1 265 ? -1.350 0.249 11.717 1.00 62.72 265 GLY A N 1
ATOM 2010 C CA . GLY A 1 265 ? -1.058 0.116 13.147 1.00 62.72 265 GLY A CA 1
ATOM 2011 C C . GLY A 1 265 ? 0.047 1.062 13.631 1.00 62.72 265 GLY A C 1
ATOM 2012 O O . GLY A 1 265 ? -0.136 1.759 14.625 1.00 62.72 265 GLY A O 1
ATOM 2013 N N . GLY A 1 266 ? 1.164 1.156 12.899 1.00 57.00 266 GLY A N 1
ATOM 2014 C CA . GLY A 1 266 ? 2.300 2.005 13.286 1.00 57.00 266 GLY A CA 1
ATOM 2015 C C . GLY A 1 266 ? 2.014 3.512 13.225 1.00 57.00 266 GLY A C 1
ATOM 2016 O O . GLY A 1 266 ? 2.556 4.284 14.017 1.00 57.00 266 GLY A O 1
ATOM 2017 N N . GLY A 1 267 ? 1.130 3.950 12.321 1.00 50.72 267 GLY A N 1
ATOM 2018 C CA . GLY A 1 267 ? 0.755 5.362 12.186 1.00 50.72 267 GLY A CA 1
ATOM 2019 C C . GLY A 1 267 ? -0.038 5.921 13.375 1.00 50.72 267 GLY A C 1
ATOM 2020 O O . GLY A 1 267 ? -0.002 7.127 13.624 1.00 50.72 267 GLY A O 1
ATOM 2021 N N . TRP A 1 268 ? -0.724 5.062 14.134 1.00 48.03 268 TRP A N 1
ATOM 2022 C CA . TRP A 1 268 ? -1.568 5.479 15.258 1.00 48.03 268 TRP A CA 1
ATOM 2023 C C . TRP A 1 268 ? -0.773 5.885 16.507 1.00 48.03 268 TRP A C 1
ATOM 2025 O O . TRP A 1 268 ? -1.207 6.769 17.245 1.00 48.03 268 TRP A O 1
ATOM 2035 N N . ASP A 1 269 ? 0.420 5.326 16.721 1.00 46.69 269 ASP A N 1
ATOM 2036 C CA . ASP A 1 269 ? 1.231 5.606 17.915 1.00 46.69 269 ASP A CA 1
ATOM 2037 C C . ASP A 1 269 ? 2.072 6.897 17.818 1.00 46.69 269 ASP A C 1
ATOM 2039 O O . ASP A 1 269 ? 2.532 7.429 18.837 1.00 46.69 269 ASP A O 1
ATOM 2043 N N . GLY A 1 270 ? 2.259 7.434 16.606 1.00 37.16 270 GLY A N 1
ATOM 2044 C CA . GLY A 1 270 ? 3.098 8.611 16.335 1.00 37.16 270 GLY A CA 1
ATOM 2045 C C . GLY A 1 270 ? 2.441 9.970 16.616 1.00 37.16 270 GLY A C 1
ATOM 2046 O O . GLY A 1 270 ? 3.129 10.990 16.672 1.00 37.16 270 GLY A O 1
ATOM 2047 N N . GLY A 1 271 ? 1.124 10.011 16.827 1.00 35.38 271 GLY A N 1
ATOM 2048 C CA . GLY A 1 271 ? 0.334 11.237 16.984 1.00 35.38 271 GLY A CA 1
ATOM 2049 C C . GLY A 1 271 ? 0.371 11.875 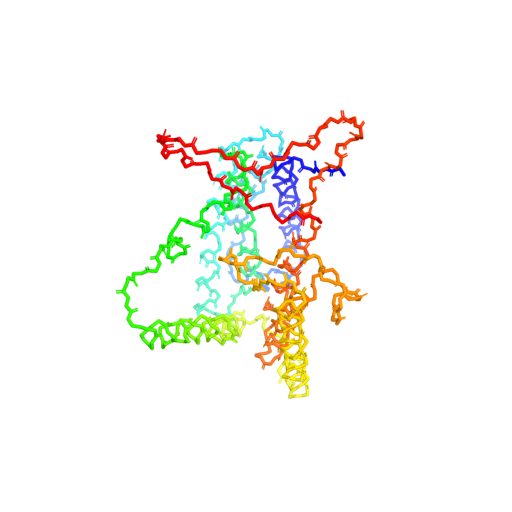18.377 1.00 35.38 271 GLY A C 1
ATOM 2050 O O . GLY A 1 271 ? -0.664 12.333 18.850 1.00 35.38 271 GLY A O 1
ATOM 2051 N N . ARG A 1 272 ? 1.519 11.900 19.070 1.00 38.06 272 ARG A N 1
ATOM 2052 C CA . ARG A 1 272 ? 1.628 12.545 20.395 1.00 38.06 272 ARG A CA 1
ATOM 2053 C C . ARG A 1 272 ? 1.909 14.047 20.248 1.00 38.06 272 ARG A C 1
ATOM 2055 O O . ARG A 1 272 ? 2.972 14.401 19.732 1.00 38.06 272 ARG A O 1
ATOM 2062 N N . PRO A 1 273 ? 1.035 14.948 20.738 1.00 34.84 273 PRO A N 1
ATOM 2063 C CA . PRO A 1 273 ? 1.405 16.347 20.916 1.00 34.84 273 PRO A CA 1
ATOM 2064 C C . PRO A 1 273 ? 2.571 16.452 21.915 1.00 34.84 273 PRO A C 1
ATOM 2066 O O . PRO A 1 273 ? 2.632 15.658 22.861 1.00 34.84 273 PRO A O 1
ATOM 2069 N N . PRO A 1 274 ? 3.507 17.403 21.742 1.00 32.06 274 PRO A N 1
ATOM 2070 C CA . PRO A 1 274 ? 4.549 17.637 22.732 1.00 32.06 274 PRO A CA 1
ATOM 2071 C C . PRO A 1 274 ? 3.916 17.980 24.085 1.00 32.06 274 PRO A C 1
ATOM 2073 O O . PRO A 1 274 ? 2.987 18.785 24.163 1.00 32.06 274 PRO A O 1
ATOM 2076 N N . ARG A 1 275 ? 4.431 17.367 25.156 1.00 41.59 275 ARG A N 1
ATOM 2077 C CA . ARG A 1 275 ? 4.137 17.792 26.526 1.00 41.59 275 ARG A CA 1
ATOM 2078 C C . ARG A 1 275 ? 4.705 19.199 26.689 1.00 41.59 275 ARG A C 1
ATOM 2080 O O . ARG A 1 275 ? 5.917 19.359 26.797 1.00 41.59 275 ARG A O 1
ATOM 2087 N N . GLY A 1 276 ? 3.834 20.204 26.641 1.00 33.84 276 GLY A N 1
ATOM 2088 C CA . GLY A 1 276 ? 4.154 21.522 27.171 1.00 33.84 276 GLY A CA 1
ATOM 2089 C C . GLY A 1 276 ? 4.528 21.356 28.640 1.00 33.84 276 GLY A C 1
ATOM 2090 O O . GLY A 1 276 ? 3.805 20.691 29.384 1.00 33.84 276 GLY A O 1
ATOM 2091 N N . GLY A 1 277 ? 5.703 21.868 29.002 1.00 29.73 277 GLY A N 1
ATOM 2092 C CA . GLY A 1 277 ? 6.228 21.853 30.361 1.00 29.73 277 GLY A CA 1
ATOM 2093 C C . GLY A 1 277 ? 5.269 22.512 31.349 1.00 29.73 277 GLY A C 1
ATOM 2094 O O . GLY A 1 277 ? 4.447 23.350 30.981 1.00 29.73 277 GLY A O 1
ATOM 2095 N N . GLY A 1 278 ? 5.365 22.071 32.601 1.00 34.06 278 GLY A N 1
ATOM 2096 C CA . GLY A 1 278 ? 4.519 22.518 33.694 1.00 34.06 278 GLY A CA 1
ATOM 2097 C C . GLY A 1 278 ? 4.540 24.032 33.904 1.00 34.06 278 GLY A C 1
ATOM 2098 O O . GLY A 1 278 ? 5.582 24.677 33.864 1.00 34.06 278 GLY A O 1
ATOM 2099 N N . GLY A 1 279 ? 3.354 24.555 34.184 1.00 27.14 279 GLY A N 1
ATOM 2100 C CA . GLY A 1 279 ? 3.094 25.869 34.752 1.00 27.14 279 GLY A CA 1
ATOM 2101 C C . GLY A 1 279 ? 1.653 25.842 35.247 1.00 27.14 279 GLY A C 1
ATOM 2102 O O . GLY A 1 279 ? 0.735 25.696 34.443 1.00 27.14 279 GLY A O 1
ATOM 2103 N N . GLY A 1 280 ? 1.470 25.829 36.568 1.00 35.19 280 GLY A N 1
ATOM 2104 C CA . GLY A 1 280 ? 0.180 25.627 37.226 1.00 35.19 280 GLY A CA 1
ATOM 2105 C C . GLY A 1 280 ? -0.879 26.659 36.832 1.00 35.19 280 GLY A C 1
ATOM 2106 O O . GLY A 1 280 ? -0.573 27.819 36.575 1.00 35.19 280 GLY A O 1
ATOM 2107 N N . GLY A 1 281 ? -2.142 26.231 36.809 1.00 25.94 281 GLY A N 1
ATOM 2108 C CA . GLY A 1 281 ? -3.261 27.132 36.549 1.00 25.94 281 GLY A CA 1
ATOM 2109 C C . GLY A 1 281 ? -4.610 26.433 36.418 1.00 25.94 281 GLY A C 1
ATOM 2110 O O . GLY A 1 281 ? -5.057 26.158 35.312 1.00 25.94 281 GLY A O 1
ATOM 2111 N N . GLY A 1 282 ? -5.271 26.210 37.557 1.00 24.81 282 GLY A N 1
ATOM 2112 C CA . GLY A 1 282 ? -6.732 26.263 37.681 1.00 24.81 282 GLY A CA 1
ATOM 2113 C C . GLY A 1 282 ? -7.545 25.101 37.111 1.00 24.81 282 GLY A C 1
ATOM 2114 O O . GLY A 1 282 ? -8.046 25.166 35.990 1.00 24.81 282 GLY A O 1
ATOM 2115 N N . ALA A 1 283 ? -7.833 24.114 37.961 1.00 30.55 283 ALA A N 1
ATOM 2116 C CA . ALA A 1 283 ? -9.083 23.372 37.865 1.00 30.55 283 ALA A CA 1
ATOM 2117 C C . ALA A 1 283 ? -10.249 24.370 38.003 1.00 30.55 283 ALA A C 1
ATOM 2119 O O . ALA A 1 283 ? -10.420 24.981 39.056 1.00 30.55 283 ALA A O 1
ATOM 2120 N N . ARG A 1 284 ? -11.032 24.574 36.938 1.00 26.56 284 ARG A N 1
ATOM 2121 C CA . ARG A 1 284 ? -12.335 25.241 37.032 1.00 26.56 284 ARG A CA 1
ATOM 2122 C C . ARG A 1 284 ? -13.438 24.236 36.739 1.00 26.56 284 ARG A C 1
ATOM 2124 O O . ARG A 1 284 ? -13.533 23.690 35.644 1.00 26.56 284 ARG A O 1
ATOM 2131 N N . ASN A 1 285 ? -14.215 24.005 37.791 1.00 26.64 285 ASN A N 1
ATOM 2132 C CA . ASN A 1 285 ? -15.436 23.223 37.873 1.00 26.64 285 ASN A CA 1
ATOM 2133 C C . ASN A 1 285 ? -16.412 23.551 36.734 1.00 26.64 285 ASN A C 1
ATOM 2135 O O . ASN A 1 285 ? -16.764 24.711 36.535 1.00 26.64 285 ASN A O 1
ATOM 2139 N N . CYS A 1 286 ? -16.927 22.520 36.064 1.00 26.33 286 CYS A N 1
ATOM 2140 C CA . CYS A 1 286 ? -18.180 22.593 35.315 1.00 26.33 286 CYS A CA 1
ATOM 2141 C C . CYS A 1 286 ? -19.259 21.878 36.132 1.00 26.33 286 CYS A C 1
ATOM 2143 O O . CYS A 1 286 ? -19.572 20.717 35.888 1.00 26.33 286 CYS A O 1
ATOM 2145 N N . ALA A 1 287 ? -19.791 22.570 37.137 1.00 27.47 287 ALA A N 1
ATOM 2146 C CA . ALA A 1 287 ? -20.998 22.170 37.843 1.00 27.47 287 ALA A CA 1
ATOM 2147 C C . ALA A 1 287 ? -21.865 23.415 38.079 1.00 27.47 287 ALA A C 1
ATOM 2149 O O . ALA A 1 287 ? -21.457 24.311 38.810 1.00 27.47 287 ALA A O 1
ATOM 2150 N N . GLY A 1 288 ? -23.052 23.422 37.464 1.00 25.02 288 GLY A N 1
ATOM 2151 C CA . GLY A 1 288 ? -24.219 24.207 37.885 1.00 25.02 288 GLY A CA 1
ATOM 2152 C C . GLY A 1 288 ? -24.334 25.650 37.377 1.00 25.02 288 GLY A C 1
ATOM 2153 O O . GLY A 1 288 ? -23.420 26.450 37.530 1.00 25.02 288 GLY A O 1
ATOM 2154 N N . GLY A 1 289 ? -25.518 25.991 36.856 1.00 22.09 289 GLY A N 1
ATOM 2155 C CA . GLY A 1 289 ? -25.988 27.374 36.694 1.00 22.09 289 GLY A CA 1
ATOM 2156 C C . GLY A 1 289 ? -26.662 27.632 35.348 1.00 22.09 289 GLY A C 1
ATOM 2157 O O . GLY A 1 289 ? -25.981 27.741 34.337 1.00 22.09 289 GLY A O 1
ATOM 2158 N N . GLY A 1 290 ? -27.997 27.682 35.333 1.00 24.91 290 GLY A N 1
ATOM 2159 C CA . GLY A 1 290 ? -28.818 27.837 34.130 1.00 24.91 290 GLY A CA 1
ATOM 2160 C C . GLY A 1 290 ? -28.835 29.239 33.510 1.00 24.91 290 GLY A C 1
ATOM 2161 O O . GLY A 1 290 ? -28.274 30.190 34.044 1.00 24.91 290 GLY A O 1
ATOM 2162 N N . GLY A 1 291 ? -29.539 29.347 32.382 1.00 22.67 291 GLY A N 1
ATOM 2163 C CA . GLY A 1 291 ? -29.839 30.610 31.701 1.00 22.67 291 GLY A CA 1
ATOM 2164 C C . GLY A 1 291 ? -29.673 30.485 30.189 1.00 22.67 291 GLY A C 1
ATOM 2165 O O . GLY A 1 291 ? -28.639 30.031 29.716 1.00 22.67 291 GLY A O 1
ATOM 2166 N N . GLY A 1 292 ? -30.724 30.812 29.436 1.00 24.64 292 GLY A N 1
ATOM 2167 C CA . GLY A 1 292 ? -30.849 30.544 28.004 1.00 24.64 292 GLY A CA 1
ATOM 2168 C C . GLY A 1 292 ? -29.835 31.247 27.093 1.00 24.64 292 GLY A C 1
ATOM 2169 O O . GLY A 1 292 ? -29.258 32.272 27.437 1.00 24.64 292 GLY A O 1
ATOM 2170 N N . GLY A 1 293 ? -29.712 30.718 25.871 1.00 23.34 293 GLY A N 1
ATOM 2171 C CA . GLY A 1 293 ? -29.251 31.482 24.710 1.00 23.34 293 GLY A CA 1
ATOM 2172 C C . GLY A 1 293 ? -28.038 30.916 23.967 1.00 23.34 293 GLY A C 1
ATOM 2173 O O . GLY A 1 293 ? -26.922 30.915 24.467 1.00 23.34 293 GLY A O 1
ATOM 2174 N N . LEU A 1 294 ? -28.280 30.577 22.697 1.00 22.56 294 LEU A N 1
ATOM 2175 C CA . LEU A 1 294 ? -27.323 30.475 21.587 1.00 22.56 294 LEU A CA 1
ATOM 2176 C C . LEU A 1 294 ? -26.421 29.225 21.491 1.00 22.56 294 LEU A C 1
ATOM 2178 O O . LEU A 1 294 ? -25.330 29.128 22.049 1.00 22.56 294 LEU A O 1
ATOM 2182 N N . PHE A 1 295 ? -26.846 28.316 20.606 1.00 26.38 295 PHE A N 1
ATOM 2183 C CA . PHE A 1 295 ? -26.012 27.315 19.941 1.00 26.38 295 PHE A CA 1
ATOM 2184 C C . PHE A 1 295 ? -24.739 27.955 19.356 1.00 26.38 295 PHE A C 1
ATOM 2186 O O . PHE A 1 295 ? -24.759 28.540 18.273 1.00 26.38 295 PHE A O 1
ATOM 2193 N N . ARG A 1 296 ? -23.599 27.775 20.026 1.00 22.48 296 ARG A N 1
ATOM 2194 C CA . ARG A 1 296 ? -22.277 27.851 19.395 1.00 22.48 296 ARG A CA 1
ATOM 2195 C C . ARG A 1 296 ? -21.741 26.434 19.242 1.00 22.48 296 ARG A C 1
ATOM 2197 O O . ARG A 1 296 ? -21.233 25.834 20.184 1.00 22.48 296 ARG A O 1
ATOM 2204 N N . GLY A 1 297 ? -21.875 25.906 18.026 1.00 27.94 297 GLY A N 1
ATOM 2205 C CA . GLY A 1 297 ? -21.236 24.669 17.590 1.00 27.94 297 GLY A CA 1
ATOM 2206 C C . GLY A 1 297 ? -19.716 24.821 17.587 1.00 27.94 297 GLY A C 1
ATOM 2207 O O . GLY A 1 297 ? -19.121 25.192 16.580 1.00 27.94 297 GLY A O 1
ATOM 2208 N N . GLY A 1 298 ? -19.088 24.548 18.728 1.00 21.70 298 GLY A N 1
ATOM 2209 C CA . GLY A 1 298 ? -17.651 24.339 18.839 1.00 21.70 298 GLY A CA 1
ATOM 2210 C C . GLY A 1 298 ? -17.347 22.874 18.561 1.00 21.70 298 GLY A C 1
ATOM 2211 O O . GLY A 1 298 ? -17.643 22.014 19.387 1.00 21.70 298 GLY A O 1
ATOM 2212 N N . GLY A 1 299 ? -16.787 22.584 17.385 1.00 24.69 299 GLY A N 1
ATOM 2213 C CA . GLY A 1 299 ? -16.318 21.249 17.031 1.00 24.69 299 GLY A CA 1
ATOM 2214 C C . GLY A 1 299 ? -15.312 20.745 18.063 1.00 24.69 299 GLY A C 1
ATOM 2215 O O . GLY A 1 299 ? -14.164 21.186 18.082 1.00 24.69 299 GLY A O 1
ATOM 2216 N N . CYS A 1 300 ? -15.749 19.815 18.914 1.00 22.45 300 CYS A N 1
ATOM 2217 C CA . CYS A 1 300 ? -14.869 19.028 19.763 1.00 22.45 300 CYS A CA 1
ATOM 2218 C C . CYS A 1 300 ? -14.021 18.134 18.859 1.00 22.45 300 CYS A C 1
ATOM 2220 O O . CYS A 1 300 ? -14.400 17.021 18.501 1.00 22.45 300 CYS A O 1
ATOM 2222 N N . GLY A 1 301 ? -12.873 18.668 18.448 1.00 21.69 301 GLY A N 1
ATOM 2223 C CA . GLY A 1 301 ? -11.792 17.881 17.890 1.00 21.69 301 GLY A CA 1
ATOM 2224 C C . GLY A 1 301 ? -11.451 16.757 18.859 1.00 21.69 301 GLY A C 1
ATOM 2225 O O . GLY A 1 301 ? -11.259 16.997 20.049 1.00 21.69 301 GLY A O 1
ATOM 2226 N N . TRP A 1 302 ? -11.423 15.544 18.318 1.00 25.62 302 TRP A N 1
ATOM 2227 C CA . TRP A 1 302 ? -11.024 14.291 18.941 1.00 25.62 302 TRP A CA 1
ATOM 2228 C C . TRP A 1 302 ? -9.862 14.466 19.916 1.00 25.62 302 TRP A C 1
ATOM 2230 O O . TRP A 1 302 ? -8.688 14.428 19.550 1.00 25.62 302 TRP A O 1
ATOM 2240 N N . ARG A 1 303 ? -10.210 14.651 21.184 1.00 22.67 303 ARG A N 1
ATOM 2241 C CA . ARG A 1 303 ? -9.294 14.581 22.310 1.00 22.67 303 ARG A CA 1
ATOM 2242 C C . ARG A 1 303 ? -9.557 13.234 22.966 1.00 22.67 303 ARG A C 1
ATOM 2244 O O . ARG A 1 303 ? -10.358 13.130 23.886 1.00 22.67 303 ARG A O 1
ATOM 2251 N N . PHE A 1 304 ? -8.885 12.197 22.469 1.00 25.09 304 PHE A N 1
ATOM 2252 C CA . PHE A 1 304 ? -8.534 11.080 23.338 1.00 25.09 304 PHE A CA 1
ATOM 2253 C C . PHE A 1 304 ? -7.571 11.664 24.368 1.00 25.09 304 PHE A C 1
ATOM 2255 O O . PHE A 1 304 ? -6.388 11.871 24.096 1.00 25.09 304 PHE A O 1
ATOM 2262 N N . VAL A 1 305 ? -8.136 12.096 25.492 1.00 22.05 305 VAL A N 1
ATOM 2263 C CA . VAL A 1 305 ? -7.355 12.511 26.646 1.00 22.05 305 VAL A CA 1
ATOM 2264 C C . VAL A 1 305 ? -6.721 11.244 27.209 1.00 22.05 305 VAL A C 1
ATOM 2266 O O . VAL A 1 305 ? -7.392 10.231 27.401 1.00 22.05 305 VAL A O 1
ATOM 2269 N N . LEU A 1 306 ? -5.402 11.342 27.323 1.00 33.09 306 LEU A N 1
ATOM 2270 C CA . LEU A 1 306 ? -4.467 10.432 27.971 1.00 33.09 306 LEU A CA 1
ATOM 2271 C C . LEU A 1 306 ? -4.939 9.971 29.354 1.00 33.09 306 LEU A C 1
ATOM 2273 O O . LEU A 1 306 ? -5.585 10.787 30.047 1.00 33.09 306 LEU A O 1
#

Radius of gyration: 24.04 Å; chains: 1; bounding box: 61×56×63 Å

Foldseek 3Di:
DDDQLLLVLLVLLVVQLVVLVVLLVCCVVPVVSCFQAVNPDDNPVCVVCCNVQANVLSNCCNPVVDLVSLVSNLVVLVVQLVVLLVCLLPPLTRLVNNVVSVVSNVSSVQSSVCSVPVDRVPVVVCVPPNPDDDDDDDDPVVVVVVVVVVVCVVCCCLLPVVLLVLLVSCVSNVVFDVVLVDPVQLVVLVVLLVVLVVQLVQVQVQCVVPQVFGPDPVTHRPDDGCDDPCVPDVCSNLVSQLSNQLSSCSNSRHVVSNVVSVVVS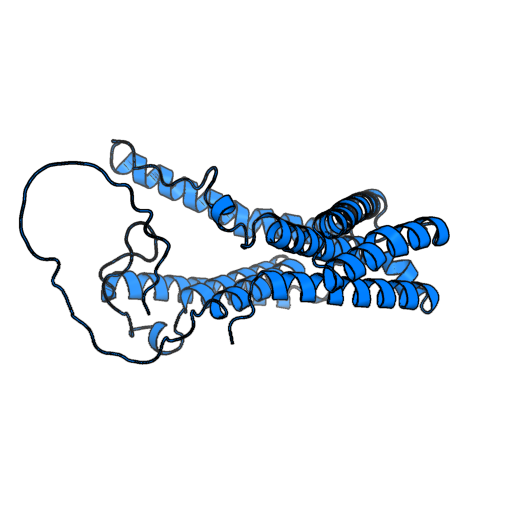VVVVSPDDDPDDDDDDDDDDPDDDDDDDDDDPDPPDDPPDD

Secondary structure (DSSP, 8-state):
----HHHHHHHHHHHHHHHHHHHHHHHHH-HHHHHHHTTT--HHHHHHHHIIIIIIHHHHHHHH--HHHHHHHHHHHHHHHHHHHHHHHHHS--HHHHHHHHHHHHHHHHHHHHHHHSS--GGGGGSSTT--PPPPS--HHHHHHHHHHHHHHHHHIIIIIHHHHHHHHHHHHT---GGGGSHHHHHHHHHHHHHHHHHHHHHHHHHHHHSSS-SSGGG--SS---SGGGGT-S-HHHHHHHHHHHHHHHHHT-HHHHHHHHHHHHHHHT-PPP-PPP----------------------------